Protein AF-A0A9Q0XK56-F1 (afdb_monomer)

pLDDT: mean 72.17, std 20.12, range [30.58, 94.06]

Secondary structure (DSSP, 8-state):
-------SHHHHHHHHHHHHHHHHHHHHHHHHHHHHS----S-SS-TT---HIIIIIHHH--HHHHHHHHSS-HHHHHHHHHHHHHHH----BTTBPPPPHHHHHHHHHHHHHH---HHHHHHHHT--HHHHHHHHHHHHHHHHHHHHHHH-----HHHHHHHHHTT-SS--------------

Radius of gyration: 30.11 Å; Cα contacts (8 Å, |Δi|>4): 106; chains: 1; bounding box: 94×55×64 Å

Mean predicted aligned error: 16.73 Å

Organism: NCBI:txid171643

Nearest PDB structures (foldseek):
  2lfw-assembly1_A  TM=6.480E-01  e=4.494E+00  Sphingomonas sp. Fr1
  6xbu-assembly1_A  TM=5.551E-01  e=8.656E+00  Homo sapiens
  6kvg-assembly1_A  TM=3.714E-01  e=5.294E+00  Homo sapiens

Sequence (184 aa):
LLMFGEDTDEDTSELIASANAAAQAVFWAIAEWRVTSPRQKLWWCYPGRSRWFHDSVLQFWDDRQWIENFRMTRQTLFEVADSLQPYLMRRDTVMCSAIPVEERVAIGVYFLASRSCYRMIANVFQKGTSTIASVVIEVCLAIEHTLLRKEVRVVDFNKVIQASTMTHMCSGHRFYIKKWRLDL

Foldseek 3Di:
DDPDDPPPPVVVVVVVVVVVVVVVVVVVVVVCCVVPDDPPPVAPPDVCLDPCCVVPVVPPDDQVNVCLQLVDGPVVLVVLLVQLCVQQDDDADPRGGDDRSSVLSSLLSSCVNVVDQLVVSCVVSVHDSVVSVVSNVSNVVSCCVGVCVPPDPPDPVVVVVVVVVVVPPDDDDDDDPPDPDDDD

Solvent-accessible surface area (backbone atoms only — not comparable to full-atom values): 11299 Å² total; per-residue (Å²): 137,85,84,79,80,90,76,67,65,63,63,52,48,51,54,50,50,53,52,49,51,52,50,48,51,53,49,50,52,53,52,49,49,64,70,69,46,73,84,70,65,91,48,96,58,60,90,77,69,48,57,43,57,65,74,38,50,70,71,69,53,51,72,68,58,41,32,71,50,48,65,47,56,72,69,58,54,50,55,50,22,64,72,40,34,91,76,53,68,61,78,67,47,100,85,45,79,49,75,53,44,58,59,41,42,48,52,25,41,34,41,70,58,60,73,60,58,53,64,60,52,13,62,73,55,53,45,54,44,69,56,44,49,51,39,34,53,53,39,51,51,43,44,52,67,55,47,53,74,73,65,66,74,75,76,62,64,70,64,57,51,61,62,51,66,76,59,80,83,72,92,74,98,68,89,81,88,84,7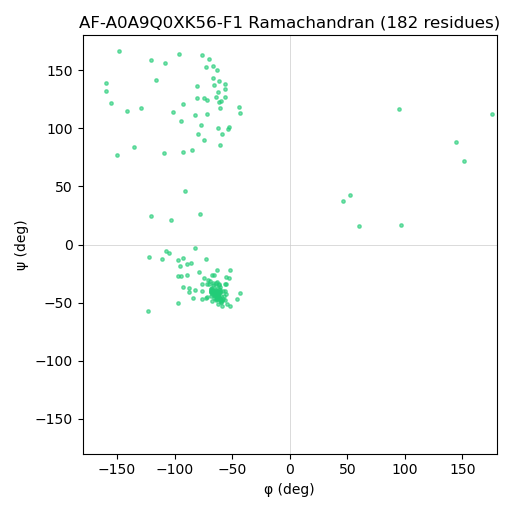7,88,73,88,90,132

Structure (mmCIF, N/CA/C/O backbone):
data_AF-A0A9Q0XK56-F1
#
_entry.id   AF-A0A9Q0XK56-F1
#
loop_
_atom_site.group_PDB
_atom_site.id
_atom_site.type_symbol
_atom_site.label_atom_id
_atom_site.label_alt_id
_atom_site.label_comp_id
_atom_site.label_asym_id
_atom_site.label_entity_id
_atom_site.label_seq_id
_atom_site.pdbx_PDB_ins_code
_atom_site.Cartn_x
_atom_site.Cartn_y
_atom_site.Cartn_z
_atom_site.occupancy
_atom_site.B_iso_or_equiv
_atom_site.auth_seq_id
_atom_site.auth_comp_id
_atom_site.auth_asym_id
_atom_site.auth_atom_id
_atom_site.pdbx_PDB_model_num
ATOM 1 N N . LEU A 1 1 ? 80.561 18.588 -35.461 1.00 38.72 1 LEU A N 1
ATOM 2 C CA . LEU A 1 1 ? 79.526 19.403 -34.793 1.00 38.72 1 LEU A CA 1
ATOM 3 C C . LEU A 1 1 ? 78.199 19.126 -35.484 1.00 38.72 1 LEU A C 1
ATOM 5 O O . LEU A 1 1 ? 77.931 19.726 -36.514 1.00 38.72 1 LEU A O 1
ATOM 9 N N . LEU A 1 2 ? 77.435 18.149 -34.992 1.00 38.38 2 LEU A N 1
ATOM 10 C CA . LEU A 1 2 ? 76.040 17.963 -35.394 1.00 38.38 2 LEU A CA 1
ATOM 11 C C . LEU A 1 2 ? 75.192 18.699 -34.359 1.00 38.38 2 LEU A C 1
ATOM 13 O O . LEU A 1 2 ? 75.117 18.269 -33.213 1.00 38.38 2 LEU A O 1
ATOM 17 N N . MET A 1 3 ? 74.640 19.840 -34.763 1.00 45.66 3 MET A N 1
ATOM 18 C CA . MET A 1 3 ? 73.577 20.531 -34.041 1.00 45.66 3 MET A CA 1
ATOM 19 C C . MET A 1 3 ? 72.277 19.800 -34.393 1.00 45.66 3 MET A C 1
ATOM 21 O O . MET A 1 3 ? 71.715 20.038 -35.458 1.00 45.66 3 MET A O 1
ATOM 25 N N . PHE A 1 4 ? 71.849 18.853 -33.560 1.00 43.38 4 PHE A N 1
ATOM 26 C CA . PHE A 1 4 ? 70.463 18.386 -33.580 1.00 43.38 4 PHE A CA 1
ATOM 27 C C . PHE A 1 4 ? 69.652 19.389 -32.755 1.00 43.38 4 PHE A C 1
ATOM 29 O O . PHE A 1 4 ? 69.885 19.507 -31.556 1.00 43.38 4 PHE A O 1
ATOM 36 N N . GLY A 1 5 ? 68.787 20.159 -33.419 1.00 47.75 5 GLY A N 1
ATOM 37 C CA . GLY A 1 5 ? 67.830 21.053 -32.770 1.00 47.75 5 GLY A CA 1
ATOM 38 C C . GLY A 1 5 ? 66.679 20.253 -32.162 1.00 47.75 5 GLY A C 1
ATOM 39 O O . GLY A 1 5 ? 66.065 19.432 -32.845 1.00 47.75 5 GLY A O 1
ATOM 40 N N . GLU A 1 6 ? 66.444 20.468 -30.871 1.00 56.00 6 GLU A N 1
ATOM 41 C CA . GLU A 1 6 ? 65.250 20.072 -30.122 1.00 56.00 6 GLU A CA 1
ATOM 42 C C . GLU A 1 6 ? 64.089 21.006 -30.509 1.00 56.00 6 GLU A C 1
ATOM 44 O O . GLU A 1 6 ? 63.911 22.037 -29.879 1.00 56.00 6 GLU A O 1
ATOM 49 N N . ASP A 1 7 ? 63.310 20.665 -31.541 1.00 51.59 7 ASP A N 1
ATOM 50 C CA . ASP A 1 7 ? 62.127 21.451 -31.956 1.00 51.59 7 ASP A CA 1
ATOM 51 C C . ASP A 1 7 ? 60.818 20.624 -31.909 1.00 51.59 7 ASP A C 1
ATOM 53 O O . ASP A 1 7 ? 59.866 20.905 -32.626 1.00 51.59 7 ASP A O 1
ATOM 57 N N . THR A 1 8 ? 60.737 19.560 -31.098 1.00 57.03 8 THR A N 1
ATOM 58 C CA . THR A 1 8 ? 59.543 18.675 -31.050 1.00 57.03 8 THR A CA 1
ATOM 59 C C . THR A 1 8 ? 58.646 18.858 -29.824 1.00 57.03 8 THR A C 1
ATOM 61 O O . THR A 1 8 ? 57.553 18.284 -29.762 1.00 57.03 8 THR A O 1
ATOM 64 N N . ASP A 1 9 ? 59.073 19.654 -28.849 1.00 56.75 9 ASP A N 1
ATOM 65 C CA . ASP A 1 9 ? 58.392 19.744 -27.552 1.00 56.75 9 ASP A CA 1
ATOM 66 C C . ASP A 1 9 ? 57.383 20.902 -27.501 1.00 56.75 9 ASP A C 1
ATOM 68 O O . ASP A 1 9 ? 56.370 20.819 -26.806 1.00 56.75 9 ASP A O 1
ATOM 72 N N . GLU A 1 10 ? 57.606 21.956 -28.291 1.00 57.53 10 GLU A N 1
ATOM 73 C CA . GLU A 1 10 ? 56.730 23.131 -28.331 1.00 57.53 10 GLU A CA 1
ATOM 74 C C . GLU A 1 10 ? 55.446 22.831 -29.129 1.00 57.53 10 GLU A C 1
ATOM 76 O O . GLU A 1 10 ? 54.344 22.984 -28.595 1.00 57.53 10 GLU A O 1
ATOM 81 N N . ASP A 1 11 ? 55.569 22.218 -30.313 1.00 60.03 11 ASP A N 1
ATOM 82 C CA . ASP A 1 11 ? 54.437 21.798 -31.159 1.00 60.03 11 ASP A CA 1
ATOM 83 C C . ASP A 1 11 ? 53.523 20.767 -30.474 1.00 60.03 11 ASP A C 1
ATOM 85 O O . ASP A 1 11 ? 52.294 20.804 -30.592 1.00 60.03 11 ASP A O 1
ATOM 89 N N . THR A 1 12 ? 54.105 19.829 -29.721 1.00 62.38 12 THR A N 1
ATOM 90 C CA . THR A 1 12 ? 53.323 18.825 -28.985 1.00 62.38 12 THR A CA 1
ATOM 91 C C . THR A 1 12 ? 52.606 19.440 -27.786 1.00 62.38 12 THR A C 1
ATOM 93 O O . THR A 1 12 ? 51.468 19.057 -27.496 1.00 62.38 12 THR A O 1
ATOM 96 N N . SER A 1 13 ? 53.211 20.435 -27.128 1.00 67.25 13 SER A N 1
ATOM 97 C CA . SER A 1 13 ? 52.586 21.170 -26.027 1.00 67.25 13 SER A CA 1
ATOM 98 C C . SER A 1 13 ? 51.393 22.012 -26.489 1.00 67.25 13 SER A C 1
ATOM 100 O O . SER A 1 13 ? 50.348 22.001 -25.832 1.00 67.25 13 SER A O 1
ATOM 102 N N . GLU A 1 14 ? 51.492 22.655 -27.656 1.00 72.00 14 GLU A N 1
ATOM 103 C CA . GLU A 1 14 ? 50.406 23.442 -28.244 1.00 72.00 14 GLU A CA 1
ATOM 104 C C . GLU A 1 14 ? 49.241 22.556 -28.700 1.00 72.00 14 GLU A C 1
ATOM 106 O O . GLU A 1 14 ? 48.072 22.871 -28.452 1.00 72.00 14 GLU A O 1
ATOM 111 N N . LEU A 1 15 ? 49.538 21.392 -29.288 1.00 69.38 15 LEU A N 1
ATOM 112 C CA . LEU A 1 15 ? 48.527 20.397 -29.654 1.00 69.38 15 LEU A CA 1
ATOM 113 C C . LEU A 1 15 ? 47.785 19.852 -28.423 1.00 69.38 15 LEU A C 1
ATOM 115 O O . LEU A 1 15 ? 46.555 19.741 -28.439 1.00 69.38 15 LEU A O 1
ATOM 119 N N . ILE A 1 16 ? 48.503 19.559 -27.334 1.00 71.81 16 ILE A N 1
ATOM 120 C CA . ILE A 1 16 ? 47.909 19.115 -26.063 1.00 71.81 16 ILE A CA 1
ATOM 121 C C . ILE A 1 16 ? 47.089 20.245 -25.422 1.00 71.81 16 ILE A C 1
ATOM 123 O O . ILE A 1 16 ? 46.000 19.993 -24.898 1.00 71.81 16 ILE A O 1
ATOM 127 N N . ALA A 1 17 ? 47.564 21.492 -25.483 1.00 79.62 17 ALA A N 1
ATOM 128 C CA . ALA A 1 17 ? 46.846 22.656 -24.970 1.00 79.62 17 ALA A CA 1
ATOM 129 C C . ALA A 1 17 ? 45.528 22.888 -25.726 1.00 79.62 17 ALA A C 1
ATOM 131 O O . ALA A 1 17 ? 44.484 23.070 -25.096 1.00 79.62 17 ALA A O 1
ATOM 132 N N . SER A 1 18 ? 45.550 22.789 -27.057 1.00 76.56 18 SER A N 1
ATOM 133 C CA . SER A 1 18 ? 44.362 22.880 -27.913 1.00 76.56 18 SER A CA 1
ATOM 134 C C . SER A 1 18 ? 43.360 21.752 -27.629 1.00 76.56 18 SER A C 1
ATOM 136 O O . SER A 1 18 ? 42.165 22.002 -27.444 1.00 76.56 18 SER A O 1
ATOM 138 N N . ALA A 1 19 ? 43.841 20.513 -27.481 1.00 80.75 19 ALA A N 1
ATOM 139 C CA . ALA A 1 19 ? 43.001 19.369 -27.128 1.00 80.75 19 ALA A CA 1
ATOM 140 C C . ALA A 1 19 ? 42.356 19.518 -25.736 1.00 80.75 19 ALA A C 1
ATOM 142 O O . ALA A 1 19 ? 41.166 19.242 -25.568 1.00 80.75 19 ALA A O 1
ATOM 143 N N . ASN A 1 20 ? 43.107 20.008 -24.745 1.00 84.19 20 ASN A N 1
ATOM 144 C CA . ASN A 1 20 ? 42.594 20.270 -23.401 1.00 84.19 20 ASN A CA 1
ATOM 145 C C . ASN A 1 20 ? 41.589 21.427 -23.382 1.00 84.19 20 ASN A C 1
ATOM 147 O O . ASN A 1 20 ? 40.579 21.332 -22.688 1.00 84.19 20 ASN A O 1
ATOM 151 N N . ALA A 1 21 ? 41.816 22.486 -24.162 1.00 87.62 21 ALA A N 1
ATOM 152 C CA .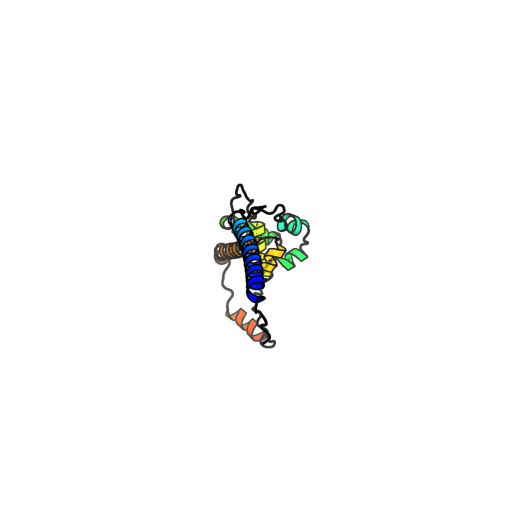 ALA A 1 21 ? 40.871 23.590 -24.307 1.00 87.62 21 ALA A CA 1
ATOM 153 C C . ALA A 1 21 ? 39.549 23.118 -24.934 1.00 87.62 21 ALA A C 1
ATOM 155 O O . ALA A 1 21 ? 38.474 23.442 -24.427 1.00 87.62 21 ALA A O 1
ATOM 156 N N . ALA A 1 22 ? 39.614 22.277 -25.972 1.00 85.88 22 ALA A N 1
ATOM 157 C CA . ALA A 1 22 ? 38.434 21.660 -26.571 1.00 85.88 22 ALA A CA 1
ATOM 158 C C . ALA A 1 22 ? 37.700 20.739 -25.577 1.00 85.88 22 ALA A C 1
ATOM 160 O O . ALA A 1 22 ? 36.477 20.813 -25.447 1.00 85.88 22 ALA A O 1
ATOM 161 N N . ALA A 1 23 ? 38.434 19.916 -24.820 1.00 86.62 23 ALA A N 1
ATOM 162 C CA . ALA A 1 23 ? 37.858 19.046 -23.797 1.00 86.62 23 ALA A CA 1
ATOM 163 C C . ALA A 1 23 ? 37.191 19.842 -22.663 1.00 86.62 23 ALA A C 1
ATOM 165 O O . ALA A 1 23 ? 36.095 19.490 -22.223 1.00 86.62 23 ALA A O 1
ATOM 166 N N . GLN A 1 24 ? 37.809 20.941 -22.223 1.00 85.88 24 GLN A N 1
ATOM 167 C CA . GLN A 1 24 ? 37.241 21.842 -21.222 1.00 85.88 24 GLN A CA 1
ATOM 168 C C . GLN A 1 24 ? 36.000 22.561 -21.755 1.00 85.88 24 GLN A C 1
ATOM 170 O O . GLN A 1 24 ? 35.011 22.639 -21.035 1.00 85.88 24 GLN A O 1
ATOM 175 N N . ALA A 1 25 ? 35.994 23.019 -23.010 1.00 87.12 25 ALA A N 1
ATOM 176 C CA . ALA A 1 25 ? 34.820 23.639 -23.625 1.00 87.12 25 ALA A CA 1
ATOM 177 C C . ALA A 1 25 ? 33.633 22.664 -23.707 1.00 87.12 25 ALA A C 1
ATOM 179 O O . ALA A 1 25 ? 32.515 23.018 -23.335 1.00 87.12 25 ALA A O 1
ATOM 180 N N . VAL A 1 26 ? 33.875 21.411 -24.114 1.00 86.56 26 VAL A N 1
ATOM 181 C CA . VAL A 1 26 ? 32.848 20.355 -24.124 1.00 86.56 26 VAL A CA 1
ATOM 182 C C . VAL A 1 26 ? 32.366 20.043 -22.707 1.00 86.56 26 VAL A C 1
ATOM 184 O O . VAL A 1 26 ? 31.163 19.925 -22.472 1.00 86.56 26 VAL A O 1
ATOM 187 N N . PHE A 1 27 ? 33.282 19.938 -21.742 1.00 89.19 27 PHE A N 1
ATOM 188 C CA . PHE A 1 27 ? 32.936 19.694 -20.345 1.00 89.19 27 PHE A CA 1
ATOM 189 C C . PHE A 1 27 ? 32.077 20.823 -19.766 1.00 89.19 27 PHE A C 1
ATOM 191 O O . PHE A 1 27 ? 31.044 20.541 -19.157 1.00 89.19 27 PHE A O 1
ATOM 198 N N . TRP A 1 28 ? 32.458 22.082 -19.991 1.00 89.31 28 TRP A N 1
ATOM 199 C CA . TRP A 1 28 ? 31.703 23.245 -19.532 1.00 89.31 28 TRP A CA 1
ATOM 200 C C . TRP A 1 28 ? 30.343 23.342 -20.212 1.00 89.31 28 TRP A C 1
ATOM 202 O O . TRP A 1 28 ? 29.360 23.552 -19.513 1.00 89.31 28 TRP A O 1
ATOM 212 N N . ALA A 1 29 ? 30.244 23.062 -21.513 1.00 84.31 29 ALA A N 1
ATOM 213 C CA . ALA A 1 29 ? 28.962 23.005 -22.212 1.00 84.31 29 ALA A CA 1
ATOM 214 C C . ALA A 1 29 ? 28.035 21.913 -21.641 1.00 84.31 29 ALA A C 1
ATOM 216 O O . ALA A 1 29 ? 26.845 22.146 -21.440 1.00 84.31 29 ALA A O 1
ATOM 217 N N . ILE A 1 30 ? 28.565 20.728 -21.311 1.00 79.62 30 ILE A N 1
ATOM 218 C CA . ILE A 1 30 ? 27.793 19.652 -20.664 1.00 79.62 30 ILE A CA 1
ATOM 219 C C . ILE A 1 30 ? 27.406 20.034 -19.228 1.00 79.62 30 ILE A C 1
ATOM 221 O O . ILE A 1 30 ? 26.290 19.738 -18.789 1.00 79.62 30 ILE A O 1
ATOM 225 N N . ALA A 1 31 ? 28.313 20.659 -18.477 1.00 81.56 31 ALA A N 1
ATOM 226 C CA . ALA A 1 31 ? 28.073 21.097 -17.106 1.00 81.56 31 ALA A CA 1
ATOM 227 C C . ALA A 1 31 ? 27.005 22.198 -17.057 1.00 81.56 31 ALA A C 1
ATOM 229 O O . ALA A 1 31 ? 26.050 22.091 -16.289 1.00 81.56 31 ALA A O 1
ATOM 230 N N . GLU A 1 32 ? 27.109 23.193 -17.933 1.00 80.06 32 GLU A N 1
ATOM 231 C CA . GLU A 1 32 ? 26.131 24.259 -18.107 1.00 80.06 32 GLU A CA 1
ATOM 232 C C . GLU A 1 32 ? 24.787 23.696 -18.566 1.00 80.06 32 GLU A C 1
ATOM 234 O O . GLU A 1 32 ? 23.765 24.010 -17.960 1.00 80.06 32 GLU A O 1
ATOM 239 N N . TRP A 1 33 ? 24.760 22.774 -19.536 1.00 70.88 33 TRP A N 1
ATOM 240 C CA . TRP A 1 33 ? 23.526 22.105 -19.961 1.00 70.88 33 TRP A CA 1
ATOM 241 C C . TRP A 1 33 ? 22.872 21.309 -18.824 1.00 70.88 33 TRP A C 1
ATOM 243 O O . TRP A 1 33 ? 21.650 21.315 -18.698 1.00 70.88 33 TRP A O 1
ATOM 253 N N . ARG A 1 34 ? 23.653 20.665 -17.944 1.00 66.69 34 ARG A N 1
ATOM 254 C CA . ARG A 1 34 ? 23.129 19.967 -16.752 1.00 66.69 34 ARG A CA 1
ATOM 255 C C . ARG A 1 34 ? 22.566 20.908 -15.685 1.00 66.69 34 ARG A C 1
ATOM 257 O O . ARG A 1 34 ? 21.671 20.485 -14.955 1.00 66.69 34 ARG A O 1
ATOM 264 N N . VAL A 1 35 ? 23.105 22.120 -15.558 1.00 71.81 35 VAL A N 1
ATOM 265 C CA . VAL A 1 35 ? 22.656 23.131 -14.583 1.00 71.81 35 VAL A CA 1
ATOM 266 C C . VAL A 1 35 ? 21.443 23.902 -15.106 1.00 71.81 35 VAL A C 1
ATOM 268 O O . VAL A 1 35 ? 20.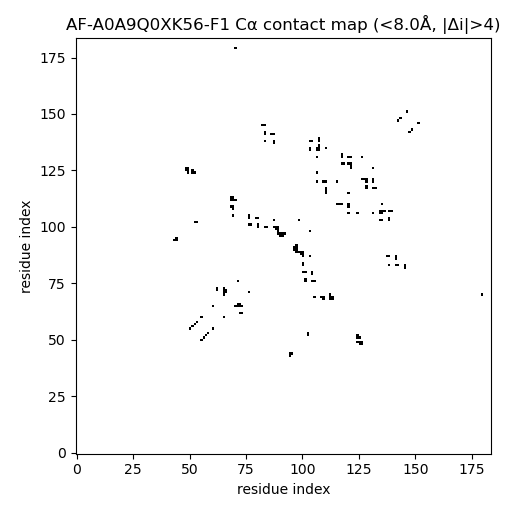516 24.177 -14.348 1.00 71.81 35 VAL A O 1
ATOM 271 N N . THR A 1 36 ? 21.432 24.220 -16.400 1.00 64.31 36 THR A N 1
ATOM 272 C CA . THR A 1 36 ? 20.402 25.045 -17.046 1.00 64.31 36 THR A CA 1
ATOM 273 C C . THR A 1 36 ? 19.219 24.239 -17.562 1.00 64.31 36 THR A C 1
ATOM 275 O O . THR A 1 36 ? 18.117 24.779 -17.607 1.00 64.31 36 THR A O 1
ATOM 278 N N . SER A 1 37 ? 19.394 22.954 -17.897 1.00 53.31 37 SER A N 1
ATOM 279 C CA . SER A 1 37 ? 18.265 22.082 -18.223 1.00 53.31 37 SER A CA 1
ATOM 280 C C . SER A 1 37 ? 17.501 21.782 -16.942 1.00 53.31 37 SER A C 1
ATOM 282 O O . SER A 1 37 ? 18.006 21.040 -16.088 1.00 53.31 37 SER A O 1
ATOM 284 N N . PRO A 1 38 ? 16.255 22.266 -16.787 1.00 57.69 38 PRO A N 1
ATOM 285 C CA . PRO A 1 38 ? 15.396 21.727 -15.756 1.00 57.69 38 PRO A CA 1
ATOM 286 C C . PRO A 1 38 ? 15.338 20.232 -16.041 1.00 57.69 38 PRO A C 1
ATOM 288 O O . PRO A 1 38 ? 15.030 19.836 -17.168 1.00 57.69 38 PRO A O 1
ATOM 291 N N . ARG A 1 39 ? 15.641 19.381 -15.056 1.00 60.22 39 ARG A N 1
ATOM 292 C CA . ARG A 1 39 ? 15.213 17.983 -15.130 1.00 60.22 39 ARG A CA 1
ATOM 293 C C . ARG A 1 39 ? 13.696 18.026 -15.195 1.00 60.22 39 ARG A C 1
ATOM 295 O O . ARG A 1 39 ? 13.032 17.976 -14.160 1.00 60.22 39 ARG A O 1
ATOM 302 N N . GLN A 1 40 ? 13.147 18.177 -16.395 1.00 52.91 40 GLN A N 1
ATOM 303 C CA . GLN A 1 40 ? 11.739 18.006 -16.633 1.00 52.91 40 GLN A CA 1
ATOM 304 C C . GLN A 1 40 ? 11.499 16.551 -16.279 1.00 52.91 40 GLN A C 1
ATOM 306 O O . GLN A 1 40 ? 11.836 15.633 -17.025 1.00 52.91 40 GLN A O 1
ATOM 311 N N . LYS A 1 41 ? 10.978 16.322 -15.073 1.00 56.75 41 LYS A N 1
ATOM 312 C CA . LYS A 1 41 ? 10.237 15.104 -14.811 1.00 56.75 41 LYS A CA 1
ATOM 313 C C . LYS A 1 41 ? 9.108 15.181 -15.826 1.00 56.75 41 LYS A C 1
ATOM 315 O O . LYS A 1 41 ? 8.136 15.884 -15.577 1.00 56.75 41 LYS A O 1
ATOM 320 N N . LEU A 1 42 ? 9.284 14.534 -16.985 1.00 58.56 42 LEU A N 1
ATOM 321 C CA . LEU A 1 42 ? 8.298 14.545 -18.071 1.00 58.56 42 LEU A CA 1
ATOM 322 C C . LEU A 1 42 ? 6.910 14.156 -17.545 1.00 58.56 42 LEU A C 1
ATOM 324 O O . LEU A 1 42 ? 5.897 14.532 -18.119 1.00 58.56 42 LEU A O 1
ATOM 328 N N . TRP A 1 43 ? 6.879 13.454 -16.408 1.0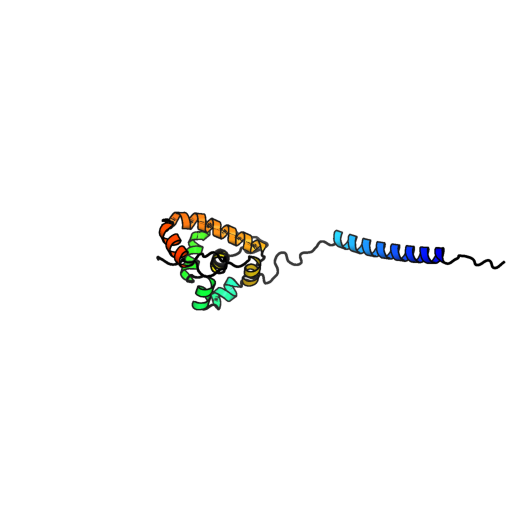0 55.06 43 TRP A N 1
ATOM 329 C CA . TRP A 1 43 ? 5.682 13.013 -15.732 1.00 55.06 43 TRP A CA 1
ATOM 330 C C . TRP A 1 43 ? 5.862 13.137 -14.211 1.00 55.06 43 TRP A C 1
ATOM 332 O O . TRP A 1 43 ? 6.678 12.432 -13.612 1.00 55.06 43 TRP A O 1
ATOM 342 N N . TRP A 1 44 ? 5.083 14.009 -13.560 1.00 59.09 44 TRP A N 1
ATOM 343 C CA . TRP A 1 44 ? 4.916 14.000 -12.094 1.00 59.09 44 TRP A CA 1
ATOM 344 C C . TRP A 1 44 ? 4.251 12.695 -11.625 1.00 59.09 44 TRP A C 1
ATOM 346 O O . TRP A 1 44 ? 4.576 12.133 -10.573 1.00 59.09 44 TRP A O 1
ATOM 356 N N . CYS A 1 45 ? 3.368 12.177 -12.479 1.00 57.00 45 CYS A N 1
ATOM 357 C CA . CYS A 1 45 ? 2.749 10.869 -12.399 1.00 57.00 45 CYS A CA 1
ATOM 358 C C . CYS A 1 45 ? 2.920 10.169 -13.740 1.00 57.00 45 CYS A C 1
ATOM 360 O O . CYS A 1 45 ? 2.404 10.662 -14.735 1.00 57.00 45 CYS A O 1
ATOM 362 N N . TYR A 1 46 ? 3.634 9.040 -13.771 1.00 58.06 46 TYR A N 1
ATOM 363 C CA . TYR A 1 46 ? 3.747 8.249 -14.995 1.00 58.06 46 TYR A CA 1
ATOM 364 C C . TYR A 1 46 ? 2.339 7.807 -15.439 1.00 58.06 46 TYR A C 1
ATOM 366 O O . TYR A 1 46 ? 1.626 7.209 -14.621 1.00 58.06 46 TYR A O 1
ATOM 374 N N . PRO A 1 47 ? 1.901 8.124 -16.671 1.00 47.78 47 PRO A N 1
ATOM 375 C CA . PRO A 1 47 ? 0.619 7.658 -17.183 1.00 47.78 47 PRO A CA 1
ATOM 376 C C . PRO A 1 47 ? 0.645 6.125 -17.216 1.00 47.78 47 PRO A C 1
ATOM 378 O O . PRO A 1 47 ? 1.562 5.528 -17.769 1.00 47.78 47 PRO A O 1
ATOM 381 N N . GLY A 1 48 ? -0.308 5.484 -16.535 1.00 55.34 48 GLY A N 1
ATOM 382 C CA . GLY A 1 48 ? -0.276 4.037 -16.289 1.00 55.34 48 GLY A CA 1
ATOM 383 C C . GLY A 1 48 ? 0.285 3.629 -14.922 1.00 55.34 48 GLY A C 1
ATOM 384 O O . GLY A 1 48 ? 0.628 2.463 -14.737 1.00 55.34 48 GLY A O 1
ATOM 385 N N . ARG A 1 49 ? 0.370 4.554 -13.947 1.00 57.69 49 ARG A N 1
ATOM 386 C CA . ARG A 1 49 ? 0.584 4.220 -12.527 1.00 57.69 49 ARG A CA 1
ATOM 387 C C . ARG A 1 49 ? -0.484 3.197 -12.128 1.00 57.69 49 ARG A C 1
ATOM 389 O O . ARG A 1 49 ? -1.656 3.535 -11.990 1.00 57.69 49 ARG A O 1
ATOM 396 N N . SER A 1 50 ? -0.074 1.937 -12.071 1.00 60.78 50 SER A N 1
ATOM 397 C CA . SER A 1 50 ? -0.993 0.828 -12.268 1.00 60.78 50 SER A CA 1
ATOM 398 C C . SER A 1 50 ? -2.076 0.800 -11.194 1.00 60.78 50 SER A C 1
ATOM 400 O O . SER A 1 50 ? -1.776 0.840 -9.996 1.00 60.78 50 SER A O 1
ATOM 402 N N . ARG A 1 51 ? -3.330 0.674 -11.632 1.00 70.94 51 ARG A N 1
ATOM 403 C CA . ARG A 1 51 ? -4.453 0.207 -10.813 1.00 70.94 51 ARG A CA 1
ATOM 404 C C . ARG A 1 51 ? -4.399 -1.318 -10.670 1.00 70.94 51 ARG A C 1
ATOM 406 O O . ARG A 1 51 ? -5.431 -1.930 -10.469 1.00 70.94 51 ARG A O 1
ATOM 413 N N . TRP A 1 52 ? -3.215 -1.935 -10.767 1.00 78.06 52 TRP A N 1
ATOM 414 C CA . TRP A 1 52 ? -2.991 -3.386 -10.761 1.00 78.06 52 TRP A CA 1
ATOM 415 C C . TRP A 1 52 ? -3.810 -4.122 -9.702 1.00 78.06 52 TRP A C 1
ATOM 417 O O . TRP A 1 52 ? -4.393 -5.164 -9.983 1.00 78.06 52 TRP A O 1
ATOM 427 N N . PHE A 1 53 ? -3.905 -3.567 -8.491 1.00 83.50 53 PHE A N 1
ATOM 428 C CA . PHE A 1 53 ? -4.741 -4.165 -7.458 1.00 83.50 53 PHE A CA 1
ATOM 429 C C . PHE A 1 53 ? -6.215 -4.252 -7.895 1.00 83.50 53 PHE A C 1
ATOM 431 O O . PHE A 1 53 ? -6.811 -5.320 -7.860 1.00 83.50 53 PHE A O 1
ATOM 438 N N . HIS A 1 54 ? -6.789 -3.163 -8.397 1.00 83.00 54 HIS A N 1
ATOM 439 C CA . HIS A 1 54 ? -8.171 -3.123 -8.871 1.00 83.00 54 HIS A CA 1
ATOM 440 C C . HIS A 1 54 ? -8.382 -3.861 -10.205 1.00 83.00 54 HIS A C 1
ATOM 442 O O . HIS A 1 54 ? -9.313 -4.647 -10.344 1.00 83.00 54 HIS A O 1
ATOM 448 N N . ASP A 1 55 ? -7.511 -3.627 -11.180 1.00 80.25 55 ASP A N 1
ATOM 449 C CA . ASP A 1 55 ? -7.684 -4.092 -12.558 1.00 80.25 55 ASP A CA 1
ATOM 450 C C . ASP A 1 55 ? -7.162 -5.514 -12.766 1.00 80.25 55 ASP A C 1
ATOM 452 O O . ASP A 1 55 ? -7.464 -6.137 -13.776 1.00 80.25 55 ASP A O 1
ATOM 456 N N . SER A 1 56 ? -6.355 -6.037 -11.838 1.00 79.75 56 SER A N 1
ATOM 457 C CA . SER A 1 56 ? -5.808 -7.390 -11.936 1.00 79.75 56 SER A CA 1
ATOM 458 C C . SER A 1 56 ? -6.149 -8.263 -10.739 1.00 79.75 56 SER A C 1
ATOM 460 O O . SER A 1 56 ? -6.757 -9.314 -10.911 1.00 79.75 56 SER A O 1
ATOM 462 N N . VAL A 1 57 ? -5.797 -7.843 -9.525 1.00 82.94 57 VAL A N 1
ATOM 463 C CA . VAL A 1 57 ? -5.985 -8.682 -8.329 1.00 82.94 57 VAL A CA 1
ATOM 464 C C . VAL A 1 57 ? -7.466 -8.878 -8.012 1.00 82.94 57 VAL A C 1
ATOM 466 O O . VAL A 1 57 ? -7.920 -10.008 -7.841 1.00 82.94 57 VAL A O 1
ATOM 469 N N . LEU A 1 58 ? -8.253 -7.801 -7.987 1.00 85.00 58 LEU A N 1
ATOM 470 C CA . LEU A 1 58 ? -9.680 -7.908 -7.688 1.00 85.00 58 LEU A CA 1
ATOM 471 C C . LEU A 1 58 ? -10.449 -8.669 -8.777 1.00 85.00 58 LEU A C 1
ATOM 473 O O . LEU A 1 58 ? -11.357 -9.420 -8.425 1.00 85.00 58 LEU A O 1
ATOM 477 N N . GLN A 1 59 ? -10.066 -8.529 -10.050 1.00 83.31 59 GLN A N 1
ATOM 478 C CA . GLN A 1 59 ? -10.792 -9.120 -11.183 1.00 83.31 59 GLN A CA 1
ATOM 479 C C . GLN A 1 59 ? -10.380 -10.557 -11.524 1.00 83.31 59 GLN A C 1
ATOM 481 O O . GLN A 1 59 ? -11.251 -11.364 -11.827 1.00 83.31 59 GLN A O 1
ATOM 486 N N . PHE A 1 60 ? -9.083 -10.886 -11.487 1.00 85.31 60 PHE A N 1
ATOM 487 C CA . PHE A 1 60 ? -8.577 -12.149 -12.045 1.00 85.31 60 PHE A CA 1
ATOM 488 C C . PHE A 1 60 ? -8.074 -13.159 -11.013 1.00 85.31 60 PHE A C 1
ATOM 490 O O . PHE A 1 60 ? -7.817 -14.298 -11.389 1.00 85.31 60 PHE A O 1
ATOM 497 N N . TRP A 1 61 ? -7.872 -12.785 -9.744 1.00 86.31 61 TRP A N 1
ATOM 498 C CA . TRP A 1 61 ? -7.373 -13.753 -8.760 1.00 86.31 61 TRP A CA 1
ATOM 499 C C . TRP A 1 61 ? -8.480 -14.658 -8.233 1.00 86.31 61 TRP A C 1
ATOM 501 O O . TRP A 1 61 ? -9.446 -14.180 -7.641 1.00 86.31 61 TRP A O 1
ATOM 511 N N . ASP A 1 62 ? -8.278 -15.965 -8.317 1.00 90.50 62 ASP A N 1
ATOM 512 C CA . ASP A 1 62 ? -9.155 -16.929 -7.653 1.00 90.50 62 ASP A CA 1
ATOM 513 C C . ASP A 1 62 ? -8.976 -16.887 -6.126 1.00 90.50 62 ASP A C 1
ATOM 515 O O . ASP A 1 62 ? -7.921 -16.500 -5.609 1.00 90.50 62 ASP A O 1
ATOM 519 N N . ASP A 1 63 ? -9.965 -17.377 -5.375 1.00 88.75 63 ASP A N 1
ATOM 520 C CA . ASP A 1 63 ? -9.915 -17.417 -3.904 1.00 88.75 63 ASP A CA 1
ATOM 521 C C . ASP A 1 63 ? -8.692 -18.171 -3.366 1.00 88.75 63 ASP A C 1
ATOM 523 O O . ASP A 1 63 ? -8.104 -17.790 -2.351 1.00 88.75 63 ASP A O 1
ATOM 527 N N . ARG A 1 64 ? -8.248 -19.218 -4.073 1.00 89.25 64 ARG A N 1
ATOM 528 C CA . ARG A 1 64 ? -7.037 -19.962 -3.708 1.00 89.25 64 ARG A CA 1
ATOM 529 C C . ARG A 1 64 ? -5.787 -19.088 -3.806 1.00 89.25 64 ARG A C 1
ATOM 531 O O . ARG A 1 64 ? -4.986 -19.078 -2.873 1.00 89.25 64 ARG A O 1
ATOM 538 N N . GLN A 1 65 ? -5.632 -18.353 -4.908 1.00 89.00 65 GLN A N 1
ATOM 539 C CA . GLN A 1 65 ? -4.510 -17.432 -5.104 1.00 89.00 65 GLN A CA 1
ATOM 540 C C . GLN A 1 65 ? -4.568 -16.295 -4.085 1.00 89.00 65 GLN A C 1
ATOM 542 O O . GLN A 1 65 ? -3.546 -15.911 -3.517 1.00 89.00 65 GLN A O 1
ATOM 547 N N . TRP A 1 66 ? -5.769 -15.796 -3.798 1.00 90.50 66 TRP A N 1
ATOM 548 C CA . TRP A 1 66 ? -5.978 -14.773 -2.787 1.00 90.50 66 TRP A CA 1
ATOM 549 C C . TRP A 1 66 ? -5.500 -15.226 -1.404 1.00 90.50 66 TRP A C 1
ATOM 551 O O . TRP A 1 66 ? -4.670 -14.560 -0.785 1.00 90.50 66 TRP A O 1
ATOM 561 N N . ILE A 1 67 ? -5.963 -16.388 -0.937 1.00 88.38 67 ILE A N 1
ATOM 562 C CA . ILE A 1 67 ? -5.587 -16.937 0.373 1.00 88.38 67 ILE A CA 1
ATOM 563 C C . ILE A 1 67 ? -4.090 -17.264 0.425 1.00 88.38 67 ILE A C 1
ATOM 565 O O . ILE A 1 67 ? -3.454 -17.080 1.463 1.00 88.38 67 ILE A O 1
ATOM 569 N N . GLU A 1 68 ? -3.491 -17.729 -0.670 1.00 88.75 68 GLU A N 1
ATOM 570 C CA . GLU A 1 68 ? -2.056 -18.010 -0.713 1.00 88.75 68 GLU A CA 1
ATOM 571 C C . GLU A 1 68 ? -1.206 -16.747 -0.506 1.00 88.75 68 GLU A C 1
ATOM 573 O O . GLU A 1 68 ? -0.225 -16.788 0.241 1.00 88.75 68 GLU A O 1
ATOM 578 N N . ASN A 1 69 ? -1.616 -15.626 -1.101 1.00 89.00 69 ASN A N 1
ATOM 579 C CA . ASN A 1 69 ? -0.891 -14.360 -1.033 1.00 89.00 69 ASN A CA 1
ATOM 580 C C . ASN A 1 69 ? -1.204 -13.554 0.240 1.00 89.00 69 ASN A C 1
ATOM 582 O O . ASN A 1 69 ? -0.286 -13.081 0.908 1.00 89.00 69 ASN A O 1
ATOM 586 N N . PHE A 1 70 ? -2.481 -13.418 0.610 1.00 88.44 70 PHE A N 1
ATOM 587 C CA . PHE A 1 70 ? -2.922 -12.577 1.733 1.00 88.44 70 PHE A CA 1
ATOM 588 C C . PHE A 1 70 ? -3.133 -13.339 3.046 1.00 88.44 70 PHE A C 1
ATOM 590 O O . PHE A 1 70 ? -3.232 -12.715 4.099 1.00 88.44 70 PHE A O 1
ATOM 597 N N . ARG A 1 71 ? -3.180 -14.680 3.019 1.00 89.06 71 ARG A N 1
ATOM 598 C CA . ARG A 1 71 ? -3.420 -15.555 4.191 1.00 89.06 71 ARG A CA 1
ATOM 599 C C . ARG A 1 71 ? -4.766 -15.335 4.895 1.00 89.06 71 ARG A C 1
ATOM 601 O O . ARG A 1 71 ? -4.950 -15.822 6.005 1.00 89.06 71 ARG A O 1
ATOM 608 N N . MET A 1 72 ? -5.703 -14.659 4.237 1.00 88.38 72 MET A N 1
ATOM 609 C CA . MET A 1 72 ? -7.063 -14.388 4.709 1.00 88.38 72 MET A CA 1
ATOM 610 C C . MET A 1 72 ? -8.029 -14.334 3.520 1.00 88.38 72 MET A C 1
ATOM 612 O O . MET A 1 72 ? -7.577 -14.294 2.375 1.00 88.38 72 MET A O 1
ATOM 616 N N . 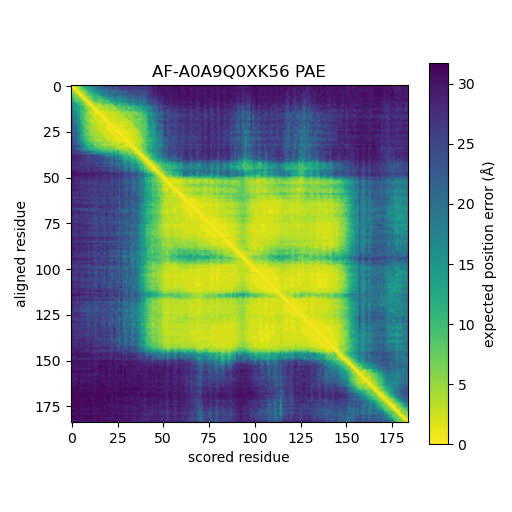THR A 1 73 ? -9.340 -14.364 3.762 1.00 89.88 73 THR A N 1
ATOM 617 C CA . THR A 1 73 ? -10.342 -14.287 2.686 1.00 89.88 73 THR A CA 1
ATOM 618 C C . THR A 1 73 ? -10.478 -12.854 2.170 1.00 89.88 73 THR A C 1
ATOM 620 O O . THR A 1 73 ? -10.057 -11.898 2.829 1.00 89.88 73 THR A O 1
ATOM 623 N N . ARG A 1 74 ? -11.071 -12.687 0.979 1.00 90.38 74 ARG A N 1
ATOM 624 C CA . ARG A 1 74 ? -11.388 -11.360 0.422 1.00 90.38 74 ARG A CA 1
ATOM 625 C C . ARG A 1 74 ? -12.229 -10.559 1.406 1.00 90.38 74 ARG A C 1
ATOM 627 O O . ARG A 1 74 ? -11.833 -9.464 1.782 1.00 90.38 74 ARG A O 1
ATOM 634 N N . GLN A 1 75 ? -13.316 -11.161 1.882 1.00 89.69 75 GLN A N 1
ATOM 635 C CA . GLN A 1 75 ? -14.232 -10.552 2.840 1.00 89.69 75 GLN A CA 1
ATOM 636 C C . GLN A 1 75 ? -13.501 -10.001 4.072 1.00 89.69 75 GLN A C 1
ATOM 638 O O . GLN A 1 75 ? -13.608 -8.812 4.350 1.00 89.69 75 GLN A O 1
ATOM 643 N N . THR A 1 76 ? -12.673 -10.815 4.737 1.00 88.69 76 THR A N 1
ATOM 644 C CA . THR A 1 76 ? -11.935 -10.363 5.929 1.00 88.69 76 THR A CA 1
ATOM 645 C C . THR A 1 76 ? -10.983 -9.203 5.646 1.00 88.69 76 THR A C 1
ATOM 647 O O . THR A 1 76 ? -10.799 -8.337 6.495 1.00 88.69 76 THR A O 1
ATOM 650 N N . LEU A 1 77 ? -10.379 -9.148 4.454 1.00 90.88 77 LEU A N 1
ATOM 651 C CA . LEU A 1 77 ? -9.488 -8.044 4.099 1.00 90.88 77 LEU A CA 1
ATOM 652 C C . LEU A 1 77 ? -10.262 -6.729 3.950 1.00 90.88 77 LEU A C 1
ATOM 654 O O . LEU A 1 77 ? -9.781 -5.696 4.414 1.00 90.88 77 LEU A O 1
ATOM 658 N N . PHE A 1 78 ? -11.449 -6.766 3.340 1.00 92.19 78 PHE A N 1
ATOM 659 C CA . PHE A 1 78 ? -12.314 -5.589 3.217 1.00 92.19 78 PHE A CA 1
ATOM 660 C C . PHE A 1 78 ? -12.884 -5.153 4.573 1.00 92.19 78 PHE A C 1
ATOM 662 O O . PHE A 1 78 ? -12.842 -3.970 4.878 1.00 92.19 78 PHE A O 1
ATOM 669 N N . GLU A 1 79 ? -13.281 -6.082 5.447 1.00 88.25 79 GLU A N 1
ATOM 670 C CA . GLU A 1 79 ? -13.724 -5.755 6.816 1.00 88.25 79 GLU A CA 1
ATOM 671 C C . GLU A 1 79 ? -12.617 -5.067 7.641 1.00 88.25 79 GLU A C 1
ATOM 673 O O . GLU A 1 79 ? -12.860 -4.112 8.393 1.00 88.25 79 GLU A O 1
ATOM 678 N N . VAL A 1 80 ? -11.369 -5.520 7.480 1.00 88.50 80 VAL A N 1
ATOM 679 C CA . VAL A 1 80 ? -10.198 -4.853 8.065 1.00 88.50 80 VAL A CA 1
ATOM 680 C C . VAL A 1 80 ? -9.988 -3.480 7.426 1.00 88.50 80 VAL A C 1
ATOM 682 O O . VAL A 1 80 ? -9.694 -2.521 8.139 1.00 88.50 80 VAL A O 1
ATOM 685 N N . ALA A 1 81 ? -10.157 -3.353 6.109 1.00 91.38 81 ALA A N 1
ATOM 686 C CA . ALA A 1 81 ? -10.037 -2.072 5.421 1.00 91.38 81 ALA A CA 1
ATOM 687 C C . ALA A 1 81 ? -11.065 -1.046 5.913 1.00 91.38 81 ALA A C 1
ATOM 689 O O . ALA A 1 81 ? -10.666 0.070 6.249 1.00 91.38 81 ALA A O 1
ATOM 690 N N . ASP A 1 82 ? -12.325 -1.442 6.072 1.00 91.06 82 ASP A N 1
ATOM 691 C CA . ASP A 1 82 ? -13.394 -0.598 6.615 1.00 91.06 82 ASP A CA 1
ATOM 692 C C . ASP A 1 82 ? -13.074 -0.150 8.049 1.00 91.06 82 ASP A C 1
ATOM 694 O O . ASP A 1 82 ? -13.225 1.018 8.412 1.00 91.06 82 ASP A O 1
ATOM 698 N N . SER A 1 83 ? -12.536 -1.061 8.867 1.00 88.06 83 SER A N 1
ATOM 699 C CA . SER A 1 83 ? -12.126 -0.760 10.245 1.00 88.06 83 SER A CA 1
ATOM 700 C C . SER A 1 83 ? -10.947 0.221 10.325 1.00 88.06 83 SER A C 1
ATOM 702 O O . SER A 1 83 ? -10.853 1.009 11.269 1.00 88.06 83 SER A O 1
ATOM 704 N N . LEU A 1 84 ? -10.033 0.176 9.350 1.00 89.31 84 LEU A N 1
ATOM 705 C CA . LEU A 1 84 ? -8.834 1.021 9.280 1.00 89.31 84 LEU A CA 1
ATOM 706 C C . LEU A 1 84 ? -9.043 2.312 8.476 1.00 89.31 84 LEU A C 1
ATOM 708 O O . LEU A 1 84 ? -8.207 3.219 8.547 1.00 89.31 84 LEU A O 1
ATOM 712 N N . GLN A 1 85 ? -10.153 2.427 7.746 1.00 90.12 85 GLN A N 1
ATOM 713 C CA . GLN A 1 85 ? -10.518 3.581 6.930 1.00 90.12 85 GLN A CA 1
ATOM 714 C C . GLN A 1 85 ? -10.319 4.939 7.624 1.00 90.12 85 GLN A C 1
ATOM 716 O O . GLN A 1 85 ? -9.676 5.794 7.008 1.00 90.12 85 GLN A O 1
ATOM 721 N N . PRO A 1 86 ? -10.744 5.172 8.885 1.00 89.25 86 PRO A N 1
ATOM 722 C CA . PRO A 1 86 ? -10.555 6.478 9.525 1.00 89.25 86 PRO A CA 1
ATOM 723 C C . PRO A 1 86 ? -9.082 6.876 9.717 1.00 89.25 86 PRO A C 1
ATOM 725 O O . PRO A 1 86 ? -8.783 8.062 9.819 1.00 89.25 86 PRO A O 1
ATOM 728 N N . TYR A 1 87 ? -8.156 5.914 9.738 1.00 87.31 87 TYR A N 1
ATOM 729 C CA . TYR A 1 87 ? -6.721 6.159 9.922 1.00 87.31 87 TYR A CA 1
ATOM 730 C C . TYR A 1 87 ? -5.953 6.218 8.598 1.00 87.31 87 TYR A C 1
ATOM 732 O O . TYR A 1 87 ? -4.904 6.855 8.511 1.00 87.31 87 TYR A O 1
ATOM 740 N N . LEU A 1 88 ? -6.455 5.539 7.563 1.00 88.25 88 LEU A N 1
ATOM 741 C CA . LEU A 1 88 ? -5.757 5.351 6.290 1.00 88.25 88 LEU A CA 1
ATOM 742 C C . LEU A 1 88 ? -6.345 6.165 5.133 1.00 88.25 88 LEU A C 1
ATOM 744 O O . LEU A 1 88 ? -5.760 6.176 4.046 1.00 88.25 88 LEU A O 1
ATOM 748 N N . MET A 1 89 ? -7.465 6.858 5.330 1.00 89.81 89 MET A N 1
ATOM 749 C CA . MET A 1 89 ? -8.057 7.693 4.290 1.00 89.81 89 MET A CA 1
ATOM 750 C C . MET A 1 89 ? -7.119 8.851 3.914 1.00 89.81 89 MET A C 1
ATOM 752 O O . MET A 1 89 ? -6.654 9.620 4.755 1.00 89.81 89 MET A O 1
ATOM 756 N N . ARG A 1 90 ? -6.831 8.978 2.617 1.00 85.62 90 ARG A N 1
ATOM 757 C CA . ARG A 1 90 ? -6.046 10.072 2.028 1.00 85.62 90 ARG A CA 1
ATOM 758 C C . ARG A 1 90 ? -6.941 10.856 1.077 1.00 85.62 90 ARG A C 1
ATOM 760 O O . ARG A 1 90 ? -7.748 10.268 0.366 1.00 85.62 90 ARG A O 1
ATOM 767 N N . ARG A 1 91 ? -6.781 12.180 1.055 1.00 84.44 91 ARG A N 1
ATOM 768 C CA . ARG A 1 91 ? -7.493 13.053 0.118 1.00 84.44 91 ARG A CA 1
ATOM 769 C C . ARG A 1 91 ? -6.802 13.036 -1.244 1.00 84.44 91 ARG A C 1
ATOM 771 O O . ARG A 1 91 ? -5.579 13.162 -1.311 1.00 84.44 91 ARG A O 1
ATOM 778 N N . ASP A 1 92 ? -7.595 12.950 -2.306 1.00 83.44 92 ASP A N 1
ATOM 779 C CA . ASP A 1 92 ? -7.117 13.168 -3.668 1.00 83.44 92 ASP A CA 1
ATOM 780 C C . ASP A 1 92 ? -6.574 14.588 -3.835 1.00 83.44 92 ASP A C 1
ATOM 782 O O . ASP A 1 92 ? -7.125 15.567 -3.323 1.00 83.44 92 ASP A O 1
ATOM 786 N N . THR A 1 93 ? -5.480 14.706 -4.577 1.00 82.88 93 THR A N 1
ATOM 787 C CA . THR A 1 93 ? -4.898 16.001 -4.938 1.00 82.88 93 THR A CA 1
ATOM 788 C C . THR A 1 93 ? -5.140 16.269 -6.415 1.00 82.88 93 THR A C 1
ATOM 790 O O . THR A 1 93 ? -5.262 15.333 -7.200 1.00 82.88 93 THR A O 1
ATOM 793 N N . VAL A 1 94 ? -5.130 17.543 -6.823 1.00 77.00 94 VAL A N 1
ATOM 794 C CA . VAL A 1 94 ? -5.300 17.947 -8.236 1.00 77.00 94 VAL A CA 1
ATOM 795 C C . VAL A 1 94 ? -4.311 17.227 -9.167 1.00 77.00 94 VAL A C 1
ATOM 797 O O . VAL A 1 94 ? -4.612 16.978 -10.327 1.00 77.00 94 VAL A O 1
ATOM 800 N N . MET A 1 95 ? -3.133 16.862 -8.653 1.00 68.88 95 MET A N 1
ATOM 801 C CA . MET A 1 95 ? -2.049 16.255 -9.429 1.00 68.88 95 MET A CA 1
ATOM 802 C C . MET A 1 95 ? -2.022 14.718 -9.381 1.00 68.88 95 MET A C 1
ATOM 804 O O . MET A 1 95 ? -1.349 14.097 -10.205 1.00 68.88 95 MET A O 1
ATOM 808 N N . CYS A 1 96 ? -2.680 14.085 -8.403 1.00 71.06 96 CYS A N 1
ATOM 809 C CA . CYS A 1 96 ? -2.623 12.637 -8.203 1.00 71.06 96 CYS A CA 1
ATOM 810 C C . CYS A 1 96 ? -3.809 12.141 -7.372 1.00 71.06 96 CYS A C 1
ATOM 812 O O . CYS A 1 96 ? -4.058 12.661 -6.277 1.00 71.06 96 CYS A O 1
ATOM 814 N N . SER A 1 97 ? -4.453 11.073 -7.849 1.00 79.44 97 SER A N 1
ATOM 815 C CA . SER A 1 97 ? -5.375 10.270 -7.046 1.00 79.44 97 SER A CA 1
ATOM 816 C C . SER A 1 97 ? -4.619 9.569 -5.919 1.00 79.44 97 SER A C 1
ATOM 818 O O . SER A 1 97 ? -3.507 9.060 -6.112 1.00 79.44 97 SER A O 1
ATOM 820 N N . ALA A 1 98 ? -5.212 9.568 -4.735 1.00 85.12 98 ALA A N 1
ATOM 821 C CA . ALA A 1 98 ? -4.742 8.834 -3.584 1.00 85.12 98 ALA A CA 1
ATOM 822 C C . ALA A 1 98 ? -4.861 7.325 -3.830 1.00 85.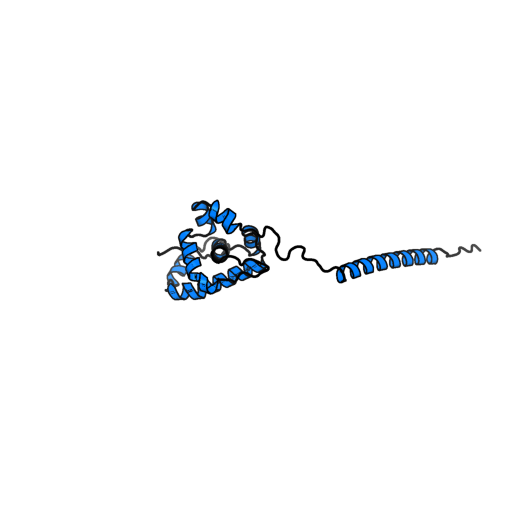12 98 ALA A C 1
ATOM 824 O O . ALA A 1 98 ? -5.687 6.851 -4.608 1.00 85.12 98 ALA A O 1
ATOM 825 N N . ILE A 1 99 ? -4.007 6.560 -3.150 1.00 87.06 99 ILE A N 1
ATOM 826 C CA . ILE A 1 99 ? -4.128 5.102 -3.132 1.00 87.06 99 ILE A CA 1
ATOM 827 C C . ILE A 1 99 ? -5.361 4.768 -2.279 1.00 87.06 99 ILE A C 1
ATOM 829 O O . ILE A 1 99 ? -5.398 5.212 -1.124 1.00 87.06 99 ILE A O 1
ATOM 833 N N . PRO A 1 100 ? -6.342 4.020 -2.814 1.00 90.00 100 PRO A N 1
ATOM 834 C CA . PRO A 1 100 ? -7.559 3.674 -2.087 1.00 90.00 100 PRO A CA 1
ATOM 835 C C . PRO A 1 100 ? -7.227 2.814 -0.860 1.00 90.00 100 PRO A C 1
ATOM 837 O O . PRO A 1 100 ? -6.223 2.096 -0.848 1.00 90.00 100 PRO A O 1
ATOM 840 N N . VAL A 1 101 ? -8.033 2.920 0.199 1.00 92.25 101 VAL A N 1
ATOM 841 C CA . VAL A 1 101 ? -7.729 2.332 1.518 1.00 92.25 101 VAL A CA 1
ATOM 842 C C . VAL A 1 101 ? -7.529 0.821 1.425 1.00 92.25 101 VAL A C 1
ATOM 844 O O . VAL A 1 101 ? -6.598 0.282 2.019 1.00 92.25 101 VAL A O 1
ATOM 847 N N . GLU A 1 102 ? -8.339 0.155 0.617 1.00 92.62 102 GLU A N 1
ATOM 848 C CA . GLU A 1 102 ? -8.334 -1.284 0.390 1.00 92.62 102 GLU A CA 1
ATOM 849 C C . GLU A 1 102 ? -7.003 -1.736 -0.221 1.00 92.62 102 GLU A C 1
ATOM 851 O O . GLU A 1 102 ? -6.404 -2.710 0.232 1.00 92.62 102 GLU A O 1
ATOM 856 N N . GLU A 1 103 ? -6.473 -0.978 -1.188 1.00 93.00 103 GLU A N 1
ATOM 857 C CA . GLU A 1 103 ? -5.156 -1.246 -1.776 1.00 93.00 103 GLU A CA 1
ATOM 858 C C . GLU A 1 103 ? -4.034 -1.008 -0.756 1.00 93.00 103 GLU A C 1
ATOM 860 O O . GLU A 1 103 ? -3.067 -1.769 -0.703 1.00 93.00 103 GLU A O 1
ATOM 865 N N . ARG A 1 104 ? -4.158 0.015 0.101 1.00 94.06 104 ARG A N 1
ATOM 866 C CA . ARG A 1 104 ? -3.177 0.276 1.167 1.00 94.06 104 ARG A CA 1
ATOM 867 C C . ARG A 1 104 ? -3.124 -0.878 2.163 1.00 94.06 104 ARG A C 1
ATOM 869 O O . ARG A 1 104 ? -2.036 -1.355 2.486 1.00 94.06 104 ARG A O 1
ATOM 876 N N . VAL A 1 105 ? -4.286 -1.345 2.612 1.00 93.75 105 VAL A N 1
ATOM 877 C CA . VAL A 1 105 ? -4.401 -2.486 3.526 1.00 93.75 105 VAL A CA 1
ATOM 878 C C . VAL A 1 105 ? -3.891 -3.757 2.862 1.00 93.75 105 VAL A C 1
ATOM 880 O O . VAL A 1 105 ? -3.101 -4.471 3.476 1.00 93.75 105 VAL A O 1
ATOM 883 N N . ALA A 1 106 ? -4.219 -3.991 1.590 1.00 93.75 106 ALA A N 1
ATOM 884 C CA . ALA A 1 106 ? -3.676 -5.109 0.831 1.00 93.75 106 ALA A CA 1
ATOM 885 C C . ALA A 1 106 ? -2.142 -5.092 0.787 1.00 93.75 106 ALA A C 1
ATOM 887 O O . ALA A 1 106 ? -1.519 -6.118 1.046 1.00 93.75 106 ALA A O 1
ATOM 888 N N . ILE A 1 107 ? -1.510 -3.939 0.547 1.00 93.69 107 ILE A N 1
ATOM 889 C CA . ILE A 1 107 ? -0.043 -3.807 0.585 1.00 93.69 107 ILE A CA 1
ATOM 890 C C . ILE A 1 107 ? 0.516 -4.204 1.960 1.00 93.69 107 ILE A C 1
ATOM 892 O O . ILE A 1 107 ? 1.478 -4.972 2.036 1.00 93.69 107 ILE A O 1
ATOM 896 N N . GLY A 1 108 ? -0.077 -3.695 3.044 1.00 92.81 108 GLY A N 1
ATOM 897 C CA . GLY A 1 108 ? 0.363 -3.997 4.408 1.00 92.81 108 GLY A CA 1
ATOM 898 C C . GLY A 1 108 ? 0.202 -5.477 4.761 1.00 92.81 108 GLY A C 1
ATOM 899 O O . GLY A 1 108 ? 1.148 -6.114 5.221 1.00 92.81 108 GLY A O 1
ATOM 900 N N . VAL A 1 109 ? -0.961 -6.060 4.469 1.00 91.94 109 VAL A N 1
ATOM 901 C CA . VAL A 1 109 ? -1.229 -7.486 4.696 1.00 91.94 109 VAL A CA 1
ATOM 902 C C . VAL A 1 109 ? -0.306 -8.357 3.848 1.00 91.94 109 VAL A C 1
ATOM 904 O O . VAL A 1 109 ? 0.281 -9.304 4.366 1.00 91.94 109 VAL A O 1
ATOM 907 N N . TYR A 1 110 ? -0.102 -8.021 2.573 1.00 92.94 110 TYR A N 1
ATOM 908 C CA . TYR A 1 110 ? 0.811 -8.747 1.691 1.00 92.94 110 TYR A CA 1
ATOM 909 C C . TYR A 1 110 ? 2.251 -8.720 2.217 1.00 92.94 110 TYR A C 1
ATOM 911 O O . TYR A 1 110 ? 2.941 -9.741 2.183 1.00 92.94 110 TYR A O 1
ATOM 919 N N . PHE A 1 111 ? 2.706 -7.576 2.744 1.00 91.56 111 PHE A N 1
ATOM 920 C CA . PHE A 1 111 ? 4.009 -7.454 3.401 1.00 91.56 111 PHE A CA 1
ATOM 921 C C . PHE A 1 111 ? 4.119 -8.401 4.605 1.00 91.56 111 PHE A C 1
ATOM 923 O O . PHE A 1 111 ? 5.081 -9.170 4.700 1.00 91.56 111 PHE A O 1
ATOM 930 N N . LEU A 1 112 ? 3.115 -8.393 5.488 1.00 88.75 112 LEU A N 1
ATOM 931 C CA . LEU A 1 112 ? 3.072 -9.240 6.685 1.00 88.75 112 LEU A CA 1
ATOM 932 C C . LEU A 1 112 ? 3.000 -10.738 6.340 1.00 88.75 112 LEU A C 1
ATOM 934 O O . LEU A 1 112 ? 3.662 -11.558 6.983 1.00 88.75 112 LEU A O 1
ATOM 938 N N . ALA A 1 113 ? 2.241 -11.094 5.305 1.00 88.44 113 ALA A N 1
ATOM 939 C CA . ALA A 1 113 ? 2.062 -12.461 4.832 1.00 88.44 113 ALA A CA 1
ATOM 940 C C . ALA A 1 113 ? 3.307 -13.019 4.124 1.00 88.44 113 ALA A C 1
ATOM 942 O O . ALA A 1 113 ? 3.712 -14.155 4.383 1.00 88.44 113 ALA A O 1
ATOM 943 N N . SER A 1 114 ? 3.920 -12.225 3.241 1.00 81.38 114 SER A N 1
ATOM 944 C CA . SER A 1 114 ? 5.015 -12.665 2.366 1.00 81.38 114 SER A CA 1
ATOM 945 C C . SER A 1 114 ? 6.403 -12.501 2.987 1.00 81.38 114 SER A C 1
ATOM 947 O O . SER A 1 114 ? 7.365 -13.073 2.475 1.00 81.38 114 SER A O 1
ATOM 949 N N . ARG A 1 115 ? 6.546 -11.696 4.055 1.00 80.12 115 ARG A N 1
ATOM 950 C CA . ARG A 1 115 ? 7.832 -11.350 4.706 1.00 80.12 115 ARG A CA 1
ATOM 951 C C . ARG A 1 115 ? 8.931 -10.953 3.711 1.00 80.12 115 ARG A C 1
ATOM 953 O O . ARG A 1 115 ? 10.093 -11.334 3.847 1.00 80.12 115 ARG A O 1
ATOM 960 N N . SER A 1 116 ? 8.535 -10.237 2.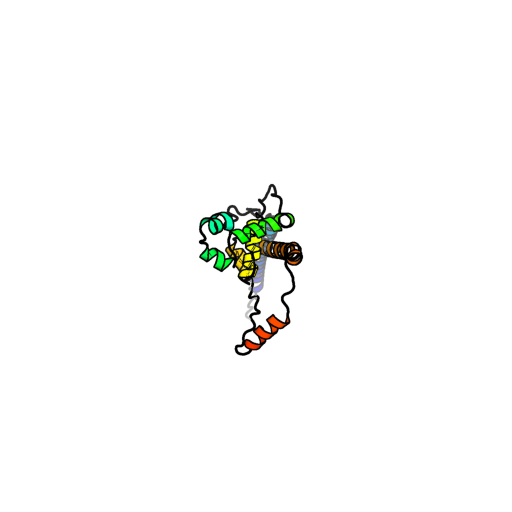666 1.00 81.75 116 SER A N 1
ATOM 961 C CA . SER A 1 116 ? 9.400 -9.864 1.547 1.00 81.75 116 SER A CA 1
ATOM 962 C C . SER A 1 116 ? 9.979 -8.462 1.729 1.00 81.75 116 SER A C 1
ATOM 964 O O . SER A 1 116 ? 9.492 -7.666 2.529 1.00 81.75 116 SER A O 1
ATOM 966 N N . CYS A 1 117 ? 11.025 -8.130 0.972 1.00 88.31 117 CYS A N 1
ATOM 967 C CA . CYS A 1 117 ? 11.590 -6.784 0.995 1.00 88.31 117 CYS A CA 1
ATOM 968 C C . CYS A 1 117 ? 10.670 -5.775 0.282 1.00 88.31 117 CYS A C 1
ATOM 970 O O . CYS A 1 117 ? 9.961 -6.118 -0.668 1.00 88.31 117 CYS A O 1
ATOM 972 N N . TYR A 1 118 ? 10.739 -4.499 0.679 1.00 89.19 118 TYR A N 1
ATOM 973 C CA . TYR A 1 118 ? 9.921 -3.428 0.089 1.00 89.19 118 TYR A CA 1
ATOM 974 C C . TYR A 1 118 ? 10.062 -3.321 -1.433 1.00 89.19 118 TYR A C 1
ATOM 976 O O . TYR A 1 118 ? 9.091 -3.022 -2.117 1.00 89.19 118 TYR A O 1
ATOM 984 N N . ARG A 1 119 ? 11.255 -3.606 -1.976 1.00 88.50 119 ARG A N 1
ATOM 985 C CA . ARG A 1 119 ? 11.519 -3.589 -3.424 1.00 88.50 119 ARG A CA 1
ATOM 986 C C . ARG A 1 119 ? 10.690 -4.634 -4.173 1.00 88.50 119 ARG A C 1
ATOM 988 O O . ARG A 1 119 ? 10.172 -4.343 -5.242 1.00 88.50 119 ARG A O 1
ATOM 995 N N . MET A 1 120 ? 10.561 -5.840 -3.623 1.00 89.25 120 MET A N 1
ATOM 996 C CA . MET A 1 120 ? 9.772 -6.899 -4.255 1.00 89.25 120 MET A CA 1
ATOM 997 C C . MET A 1 120 ? 8.292 -6.516 -4.296 1.00 89.25 120 MET A C 1
ATOM 999 O O . MET A 1 120 ? 7.647 -6.640 -5.329 1.00 89.25 120 MET A O 1
ATOM 1003 N N . ILE A 1 121 ? 7.778 -5.975 -3.195 1.00 89.75 121 ILE A N 1
ATOM 1004 C CA . ILE A 1 121 ? 6.375 -5.559 -3.084 1.00 89.75 121 ILE A CA 1
ATOM 1005 C C . ILE A 1 121 ? 6.095 -4.352 -3.984 1.00 89.75 121 ILE A C 1
ATOM 1007 O O . ILE A 1 121 ? 5.066 -4.308 -4.646 1.00 89.75 121 ILE A O 1
ATOM 1011 N N . ALA A 1 122 ? 7.039 -3.416 -4.081 1.00 89.69 122 ALA A N 1
ATOM 1012 C CA . ALA A 1 122 ? 6.987 -2.303 -5.026 1.00 89.69 122 ALA A CA 1
ATOM 1013 C C . ALA A 1 122 ? 6.826 -2.778 -6.474 1.00 89.69 122 ALA A C 1
ATOM 1015 O O . ALA A 1 122 ? 5.987 -2.244 -7.197 1.00 89.69 122 ALA A O 1
ATOM 1016 N N . ASN A 1 123 ? 7.556 -3.826 -6.863 1.00 88.25 123 ASN A N 1
ATOM 1017 C CA . ASN A 1 123 ? 7.431 -4.421 -8.191 1.00 88.25 123 ASN A CA 1
ATOM 1018 C C . ASN A 1 123 ? 6.072 -5.109 -8.391 1.00 88.25 123 ASN A C 1
ATOM 1020 O O . ASN A 1 123 ? 5.463 -4.938 -9.440 1.00 88.25 123 ASN A O 1
ATOM 1024 N N . VAL A 1 124 ? 5.580 -5.853 -7.393 1.00 88.12 124 VAL A N 1
ATOM 1025 C CA . VAL A 1 124 ? 4.278 -6.545 -7.465 1.00 88.12 124 VAL A CA 1
ATOM 1026 C C . VAL A 1 124 ? 3.131 -5.545 -7.614 1.00 88.12 124 VAL A C 1
ATOM 1028 O O . VAL A 1 124 ? 2.343 -5.641 -8.547 1.00 88.12 124 VAL A O 1
ATOM 1031 N N . PHE A 1 125 ? 3.075 -4.538 -6.742 1.00 87.50 125 PHE A N 1
ATOM 1032 C CA . PHE A 1 125 ? 2.004 -3.538 -6.741 1.00 87.50 125 PHE A CA 1
ATOM 1033 C C . PHE A 1 125 ? 2.218 -2.410 -7.760 1.00 87.50 125 PHE A C 1
ATOM 1035 O O . PHE A 1 125 ? 1.366 -1.528 -7.887 1.00 87.50 125 PHE A O 1
ATOM 1042 N N . GLN A 1 126 ? 3.349 -2.415 -8.477 1.00 88.25 126 GLN A N 1
ATOM 1043 C CA . GLN A 1 126 ? 3.737 -1.379 -9.440 1.00 88.25 126 GLN A CA 1
ATOM 1044 C C . GLN A 1 126 ? 3.682 0.035 -8.827 1.00 88.25 126 GLN A C 1
ATOM 1046 O O . GLN A 1 126 ? 3.195 1.003 -9.421 1.00 88.25 126 GLN A O 1
ATOM 1051 N N . LYS A 1 127 ? 4.170 0.149 -7.587 1.00 87.75 127 LYS A N 1
ATOM 1052 C CA . LYS A 1 127 ? 4.263 1.396 -6.813 1.00 87.75 127 LYS A CA 1
ATOM 1053 C C . LYS A 1 127 ? 5.725 1.667 -6.459 1.00 87.75 127 LYS A C 1
ATOM 1055 O O . LYS A 1 127 ? 6.553 0.766 -6.444 1.00 87.75 127 LYS A O 1
ATOM 1060 N N . GLY A 1 128 ? 6.059 2.918 -6.147 1.00 87.75 128 GLY A N 1
ATOM 1061 C CA . GLY A 1 128 ? 7.418 3.269 -5.727 1.00 87.75 128 GLY A CA 1
ATOM 1062 C C . GLY A 1 128 ? 7.784 2.641 -4.378 1.00 87.75 128 GLY A C 1
ATOM 1063 O O . GLY A 1 128 ? 6.954 2.593 -3.473 1.00 87.75 128 GLY A O 1
ATOM 1064 N N . THR A 1 129 ? 9.040 2.216 -4.207 1.00 89.12 129 THR A N 1
ATOM 1065 C CA . THR A 1 129 ? 9.524 1.602 -2.955 1.00 89.12 129 THR A CA 1
ATOM 1066 C C . THR A 1 129 ? 9.310 2.495 -1.734 1.00 89.12 129 THR A C 1
ATOM 1068 O O . THR A 1 129 ? 8.917 2.001 -0.6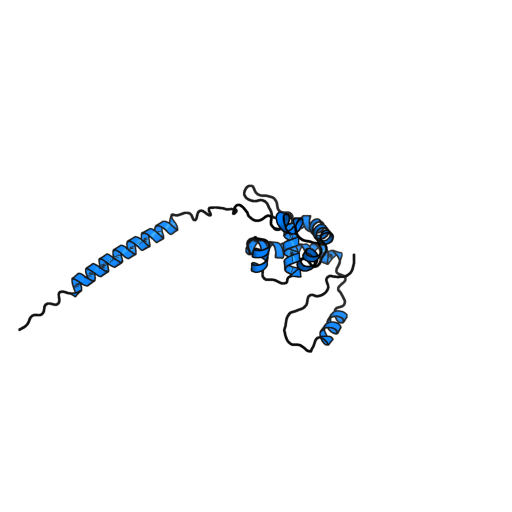82 1.00 89.12 129 THR A O 1
ATOM 1071 N N . SER A 1 130 ? 9.525 3.808 -1.871 1.00 88.12 130 SER A N 1
ATOM 1072 C CA . SER A 1 130 ? 9.259 4.777 -0.801 1.00 88.12 130 SER A CA 1
ATOM 1073 C C . SER A 1 130 ? 7.776 4.824 -0.434 1.00 88.12 130 SER A C 1
ATOM 1075 O O . SER A 1 130 ? 7.437 4.820 0.742 1.00 88.12 130 SER A O 1
ATOM 1077 N N . THR A 1 131 ? 6.890 4.789 -1.432 1.00 89.81 131 THR A N 1
ATOM 1078 C CA . THR A 1 131 ? 5.440 4.743 -1.226 1.00 89.81 131 THR A CA 1
ATOM 1079 C C . THR A 1 131 ? 5.020 3.472 -0.498 1.00 89.81 131 THR A C 1
ATOM 1081 O O . THR A 1 131 ? 4.271 3.560 0.467 1.00 89.81 131 THR A O 1
ATOM 1084 N N . ILE A 1 132 ? 5.528 2.307 -0.911 1.00 92.00 132 ILE A N 1
ATOM 1085 C CA . ILE A 1 132 ? 5.256 1.037 -0.225 1.00 92.00 132 ILE A CA 1
ATOM 1086 C C . ILE A 1 132 ? 5.738 1.090 1.222 1.00 92.00 132 ILE A C 1
ATOM 1088 O O . ILE A 1 132 ? 4.976 0.737 2.113 1.00 92.00 132 ILE A O 1
ATOM 1092 N N . ALA A 1 133 ? 6.965 1.554 1.472 1.00 90.44 133 ALA A N 1
ATOM 1093 C CA . ALA A 1 133 ? 7.502 1.643 2.827 1.00 90.44 133 ALA A CA 1
ATOM 1094 C C . ALA A 1 133 ? 6.622 2.523 3.731 1.00 90.44 133 ALA A C 1
ATOM 1096 O O . ALA A 1 133 ? 6.250 2.092 4.820 1.00 90.44 133 ALA A O 1
ATOM 1097 N N . SER A 1 134 ? 6.219 3.709 3.260 1.00 92.19 134 SER A N 1
ATOM 1098 C CA . SER A 1 134 ? 5.299 4.581 4.003 1.00 92.19 134 SER A CA 1
ATOM 1099 C C . SER A 1 134 ? 3.941 3.919 4.243 1.00 92.19 134 SER A C 1
ATOM 1101 O O . SER A 1 134 ? 3.447 3.933 5.364 1.00 92.19 134 SER A O 1
ATOM 1103 N N . VAL A 1 135 ? 3.352 3.294 3.218 1.00 92.75 135 VAL A N 1
ATOM 1104 C CA . VAL A 1 135 ? 2.055 2.611 3.341 1.00 92.75 135 VAL A CA 1
ATOM 1105 C C . VAL A 1 135 ? 2.122 1.465 4.348 1.00 92.75 135 VAL A C 1
ATOM 1107 O O . VAL A 1 135 ? 1.238 1.373 5.191 1.00 92.75 135 VAL A O 1
ATOM 1110 N N . VAL A 1 136 ? 3.161 0.629 4.299 1.00 91.69 136 VAL A N 1
ATOM 1111 C CA . VAL A 1 136 ? 3.334 -0.488 5.238 1.00 91.69 136 VAL A CA 1
ATOM 1112 C C . VAL A 1 136 ? 3.431 0.022 6.673 1.00 91.69 136 VAL A C 1
ATOM 1114 O O . VAL A 1 136 ? 2.736 -0.498 7.537 1.00 91.69 136 VAL A O 1
ATOM 1117 N N . ILE A 1 137 ? 4.239 1.056 6.928 1.00 90.50 137 ILE A N 1
ATOM 1118 C CA . ILE A 1 137 ? 4.370 1.640 8.272 1.00 90.50 137 ILE A CA 1
ATOM 1119 C C . ILE A 1 137 ? 3.021 2.186 8.755 1.00 90.50 137 ILE A C 1
ATOM 1121 O O . ILE A 1 137 ? 2.598 1.867 9.861 1.00 90.50 137 ILE A O 1
ATOM 1125 N N . GLU A 1 138 ? 2.321 2.959 7.921 1.00 91.00 138 GLU A N 1
ATOM 1126 C CA . GLU A 1 138 ? 1.017 3.536 8.272 1.00 91.00 138 GLU A CA 1
ATOM 1127 C C . GLU A 1 138 ? -0.033 2.458 8.573 1.00 91.00 138 GLU A C 1
ATOM 1129 O O . GLU A 1 138 ? -0.779 2.585 9.539 1.00 91.00 138 GLU A O 1
ATOM 1134 N N . VAL A 1 139 ? -0.065 1.373 7.793 1.00 91.06 139 VAL A N 1
ATOM 1135 C CA . VAL A 1 139 ? -0.982 0.247 8.022 1.00 91.06 139 VAL A CA 1
ATOM 1136 C C . VAL A 1 139 ? -0.621 -0.502 9.300 1.00 91.06 139 VAL A C 1
ATOM 1138 O O . VAL A 1 139 ? -1.513 -0.792 10.089 1.00 91.06 139 VAL A O 1
ATOM 1141 N N . CYS A 1 140 ? 0.661 -0.781 9.546 1.00 88.62 140 CYS A N 1
ATOM 1142 C CA . CYS A 1 140 ? 1.099 -1.439 10.778 1.00 88.62 140 CYS A CA 1
ATOM 1143 C C . CYS A 1 140 ? 0.719 -0.624 12.021 1.00 88.62 140 CYS A C 1
ATOM 1145 O O . CYS A 1 140 ? 0.179 -1.192 12.965 1.00 88.62 140 CYS A O 1
ATOM 1147 N N . LEU A 1 141 ? 0.926 0.697 11.997 1.00 87.12 141 LEU A N 1
ATOM 1148 C CA . LEU A 1 141 ? 0.514 1.588 13.086 1.00 87.12 141 LEU A CA 1
ATOM 1149 C C . LEU A 1 141 ? -1.011 1.623 13.239 1.00 87.12 141 LEU A C 1
ATOM 1151 O O . LEU A 1 141 ? -1.527 1.543 14.350 1.00 87.12 141 LEU A O 1
ATOM 1155 N N . ALA A 1 142 ? -1.759 1.696 12.137 1.00 88.88 142 ALA A N 1
ATOM 1156 C CA . ALA A 1 142 ? -3.218 1.685 12.191 1.00 88.88 142 ALA A CA 1
ATOM 1157 C C . ALA A 1 142 ? -3.753 0.362 12.775 1.00 88.88 142 ALA A C 1
ATOM 1159 O O . ALA A 1 142 ? -4.655 0.380 13.614 1.00 88.88 142 ALA A O 1
ATOM 1160 N N . ILE A 1 143 ? -3.156 -0.776 12.404 1.00 86.25 143 ILE A N 1
ATOM 1161 C CA . ILE A 1 143 ? -3.448 -2.101 12.975 1.00 86.25 143 ILE A CA 1
ATOM 1162 C C . ILE A 1 143 ? -3.124 -2.118 14.472 1.00 86.25 143 ILE A C 1
ATOM 1164 O O . ILE A 1 143 ? -3.946 -2.572 15.266 1.00 86.25 143 ILE A O 1
ATOM 1168 N N . GLU A 1 144 ? -1.968 -1.589 14.873 1.00 82.50 144 GLU A N 1
ATOM 1169 C CA . GLU A 1 144 ? -1.567 -1.479 16.279 1.00 82.50 144 GLU A CA 1
ATOM 1170 C C . GLU A 1 144 ? -2.613 -0.706 17.098 1.00 82.50 144 GLU A C 1
ATOM 1172 O O . GLU A 1 144 ? -3.076 -1.167 18.140 1.00 82.50 144 GLU A O 1
ATOM 1177 N N . HIS A 1 145 ? -3.059 0.439 16.582 1.00 78.38 145 HIS A N 1
ATOM 1178 C CA . HIS A 1 145 ? -4.028 1.299 17.255 1.00 78.38 145 HIS A CA 1
ATOM 1179 C C . HIS A 1 145 ? -5.446 0.714 17.329 1.00 78.38 145 HIS A C 1
ATOM 1181 O O . HIS A 1 145 ? -6.155 0.963 18.308 1.00 78.38 145 HIS A O 1
ATOM 1187 N N . THR A 1 146 ? -5.875 -0.045 16.319 1.00 75.00 146 THR A N 1
ATOM 1188 C CA . THR A 1 146 ? -7.255 -0.549 16.202 1.00 75.00 146 THR A CA 1
ATOM 1189 C C . THR A 1 146 ? -7.430 -1.974 16.718 1.00 75.00 146 THR A C 1
ATOM 1191 O O . THR A 1 146 ? -8.333 -2.231 17.516 1.00 75.00 146 THR A O 1
ATOM 1194 N N . LEU A 1 147 ? -6.580 -2.903 16.276 1.00 63.97 147 LEU A N 1
ATOM 1195 C CA . LEU A 1 147 ? -6.739 -4.338 16.506 1.00 63.97 147 LEU A CA 1
ATOM 1196 C C . LEU A 1 147 ? -6.109 -4.778 17.826 1.00 63.97 147 LEU A C 1
ATOM 1198 O O . LEU A 1 147 ? -6.723 -5.565 18.545 1.00 63.97 147 LEU A O 1
ATOM 1202 N N . LEU A 1 148 ? -4.956 -4.222 18.226 1.00 59.56 148 LEU A N 1
ATOM 1203 C CA . LEU A 1 148 ? -4.370 -4.601 19.521 1.00 59.56 148 LEU A CA 1
ATOM 1204 C C . LEU A 1 148 ? -5.218 -4.129 20.706 1.00 59.56 148 LEU A C 1
ATOM 1206 O O . LEU A 1 148 ? -5.215 -4.763 21.758 1.00 59.56 148 LEU A O 1
ATOM 1210 N N . ARG A 1 149 ? -5.990 -3.052 20.528 1.00 55.81 149 ARG A N 1
ATOM 1211 C CA . ARG A 1 149 ? -6.911 -2.547 21.553 1.00 55.81 149 ARG A CA 1
ATOM 1212 C C . ARG A 1 149 ? -8.220 -3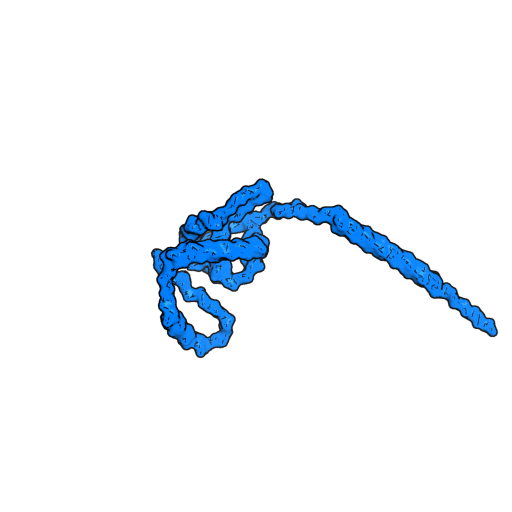.345 21.632 1.00 55.81 149 ARG A C 1
ATOM 1214 O O . ARG A 1 149 ? -8.852 -3.328 22.683 1.00 55.81 149 ARG A O 1
ATOM 1221 N N . LYS A 1 150 ? -8.625 -4.028 20.552 1.00 53.69 150 LYS A N 1
ATOM 1222 C CA . LYS A 1 150 ? -9.860 -4.832 20.496 1.00 53.69 150 LYS A CA 1
ATOM 1223 C C . LYS A 1 150 ? -9.655 -6.314 20.845 1.00 53.69 150 LYS A C 1
ATOM 1225 O O . LYS A 1 150 ? -10.522 -6.877 21.499 1.00 53.69 150 LYS A O 1
ATOM 1230 N N . GLU A 1 151 ? -8.535 -6.931 20.458 1.00 49.66 151 GLU A N 1
ATOM 1231 C CA . GLU A 1 151 ? -8.427 -8.406 20.389 1.00 49.66 151 GLU A CA 1
ATOM 1232 C C . GLU A 1 151 ? -7.298 -9.033 21.236 1.00 49.66 151 GLU A C 1
ATOM 1234 O O . GLU A 1 151 ? -7.257 -10.251 21.417 1.00 49.66 151 GLU A O 1
ATOM 1239 N N . VAL A 1 152 ? -6.362 -8.260 21.802 1.00 46.28 152 VAL A N 1
ATOM 1240 C CA . VAL A 1 152 ? -5.199 -8.857 22.493 1.00 46.28 152 VAL A CA 1
ATOM 1241 C C . VAL A 1 152 ? -5.528 -9.204 23.945 1.00 46.28 152 VAL A C 1
ATOM 1243 O O . VAL A 1 152 ? -5.126 -8.527 24.889 1.00 46.28 152 VAL A O 1
ATOM 1246 N N . ARG A 1 153 ? -6.184 -10.353 24.143 1.00 39.50 153 ARG A N 1
ATOM 1247 C CA . ARG A 1 153 ? -5.802 -11.235 25.254 1.00 39.50 153 ARG A CA 1
ATOM 1248 C C . ARG A 1 153 ? -4.538 -11.963 24.818 1.00 39.50 153 ARG A C 1
ATOM 1250 O O . ARG A 1 153 ? -4.587 -12.869 23.994 1.00 39.50 153 ARG A O 1
ATOM 1257 N N . VAL A 1 154 ? -3.405 -11.502 25.339 1.00 45.84 154 VAL A N 1
ATOM 1258 C CA . VAL A 1 154 ? -2.069 -12.063 25.108 1.00 45.84 154 VAL A CA 1
ATOM 1259 C C . VAL A 1 154 ? -2.127 -13.589 25.194 1.00 45.84 154 VAL A C 1
ATOM 1261 O O . VAL A 1 154 ? -2.485 -14.151 26.229 1.00 45.84 154 VAL A O 1
ATOM 1264 N N . VAL A 1 155 ? -1.791 -14.259 24.092 1.00 46.06 155 VAL A N 1
ATOM 1265 C CA . VAL A 1 155 ? -1.599 -15.709 24.077 1.00 46.06 155 VAL A CA 1
ATOM 1266 C C . VAL A 1 155 ? -0.471 -16.017 25.058 1.00 46.06 155 VAL A C 1
ATOM 1268 O O . VAL A 1 155 ? 0.646 -15.539 24.880 1.00 46.06 155 VAL A O 1
ATOM 1271 N N . ASP A 1 156 ? -0.792 -16.779 26.102 1.00 46.31 156 ASP A N 1
ATOM 1272 C CA . ASP A 1 156 ? 0.116 -17.201 27.171 1.00 46.31 156 ASP A CA 1
ATOM 1273 C C . ASP A 1 156 ? 1.474 -17.652 26.604 1.00 46.31 156 ASP A C 1
ATOM 1275 O O . ASP A 1 156 ? 1.575 -18.657 25.887 1.00 46.31 156 ASP A O 1
ATOM 1279 N N . PHE A 1 157 ? 2.519 -16.876 26.907 1.00 46.25 157 PHE A N 1
ATOM 1280 C CA . PHE A 1 157 ? 3.874 -17.058 26.383 1.00 46.25 157 PHE A CA 1
ATOM 1281 C C . PHE A 1 157 ? 4.421 -18.469 26.645 1.00 46.25 157 PHE A C 1
ATOM 1283 O O . PHE A 1 157 ? 5.190 -18.994 25.836 1.00 46.25 157 PHE A O 1
ATOM 1290 N N . ASN A 1 158 ? 3.964 -19.134 27.713 1.00 44.06 158 ASN A N 1
ATOM 1291 C CA . ASN A 1 158 ? 4.396 -20.487 28.062 1.00 44.06 158 ASN A CA 1
ATOM 1292 C C . ASN A 1 158 ? 4.025 -21.531 26.998 1.00 44.06 158 ASN A C 1
ATOM 1294 O O . ASN A 1 158 ? 4.786 -22.472 26.761 1.00 44.06 158 ASN A O 1
ATOM 1298 N N . LYS A 1 159 ? 2.900 -21.349 26.291 1.00 48.16 159 LYS A N 1
ATOM 1299 C CA . LYS A 1 159 ? 2.465 -22.275 25.230 1.00 48.16 159 LYS A CA 1
ATOM 1300 C C . LYS A 1 159 ? 3.285 -22.125 23.947 1.00 48.16 159 LYS A C 1
ATOM 1302 O O . LYS A 1 159 ? 3.460 -23.096 23.213 1.00 48.16 159 LYS A O 1
ATOM 1307 N N . VAL A 1 160 ? 3.813 -20.929 23.681 1.00 51.44 160 VAL A N 1
ATOM 1308 C CA . VAL A 1 160 ? 4.668 -20.658 22.513 1.00 51.44 160 VAL A CA 1
ATOM 1309 C C . VAL A 1 160 ? 6.074 -21.220 22.730 1.00 51.44 160 VAL A C 1
ATOM 1311 O O . VAL A 1 160 ? 6.641 -21.827 21.821 1.00 51.44 160 VAL A O 1
ATOM 1314 N N . ILE A 1 161 ? 6.608 -21.098 23.950 1.00 50.56 161 ILE A N 1
ATOM 1315 C CA . ILE A 1 161 ? 7.944 -21.602 24.289 1.00 50.56 161 ILE A CA 1
ATOM 1316 C C . ILE A 1 161 ? 7.987 -23.134 24.191 1.00 50.56 161 ILE A C 1
ATOM 1318 O O . ILE A 1 161 ? 8.884 -23.659 23.535 1.00 50.56 161 ILE A O 1
ATOM 1322 N N . GLN A 1 162 ? 6.984 -23.856 24.706 1.00 41.91 162 GLN A N 1
ATOM 1323 C CA . GLN A 1 162 ? 6.934 -25.326 24.614 1.00 41.91 162 GLN A CA 1
ATOM 1324 C C . GLN A 1 162 ? 6.886 -25.851 23.167 1.00 41.91 162 GLN A C 1
ATOM 1326 O O . GLN A 1 162 ? 7.500 -26.873 22.863 1.00 41.91 162 GLN A O 1
ATOM 1331 N N . ALA A 1 163 ? 6.219 -25.137 22.254 1.00 46.47 163 ALA A N 1
ATOM 1332 C CA . ALA A 1 163 ? 6.216 -25.485 20.832 1.00 46.47 163 ALA A CA 1
ATOM 1333 C C . ALA A 1 163 ? 7.580 -25.223 20.161 1.00 46.47 163 ALA A C 1
ATOM 1335 O O . ALA A 1 163 ? 7.969 -25.939 19.238 1.00 46.47 163 ALA A O 1
ATOM 1336 N N . SER A 1 164 ? 8.332 -24.225 20.636 1.00 39.97 164 SER A N 1
ATOM 1337 C CA . SER A 1 164 ? 9.663 -23.898 20.111 1.00 39.97 164 SER A CA 1
ATOM 1338 C C . SER A 1 164 ? 10.749 -24.878 20.573 1.00 39.97 164 SER A C 1
ATOM 1340 O O . SER A 1 164 ? 11.616 -25.238 19.776 1.00 39.97 164 SER A O 1
ATOM 1342 N N . THR A 1 165 ? 10.654 -25.410 21.798 1.00 40.12 165 THR A N 1
ATOM 1343 C CA . THR A 1 165 ? 11.621 -26.382 22.340 1.00 40.12 165 THR A CA 1
ATOM 1344 C C . THR A 1 165 ? 11.596 -27.721 21.588 1.00 40.12 165 THR A C 1
ATOM 1346 O O . THR A 1 165 ? 12.622 -28.384 21.484 1.00 40.12 165 THR A O 1
ATOM 1349 N N . MET A 1 166 ? 10.466 -28.090 20.970 1.00 34.97 166 MET A N 1
ATOM 1350 C CA . MET A 1 166 ? 10.350 -29.268 20.086 1.00 34.97 166 MET A CA 1
ATOM 1351 C C . MET A 1 166 ? 11.031 -29.086 18.716 1.00 34.97 166 MET A C 1
ATOM 1353 O O . MET A 1 166 ? 11.226 -30.059 17.994 1.00 34.97 166 MET A O 1
ATOM 1357 N N . THR A 1 167 ? 11.416 -27.861 18.341 1.00 45.00 167 THR A N 1
ATOM 1358 C CA . THR A 1 167 ? 11.982 -27.547 17.012 1.00 45.00 167 THR A CA 1
ATOM 1359 C C . THR A 1 167 ? 13.505 -27.360 17.057 1.00 45.00 167 THR A C 1
ATOM 1361 O O . THR A 1 167 ? 14.095 -26.737 16.178 1.00 45.00 167 THR A O 1
ATOM 1364 N N . HIS A 1 168 ? 14.171 -27.896 18.082 1.00 39.00 168 HIS A N 1
ATOM 1365 C CA . HIS A 1 168 ? 15.622 -27.796 18.255 1.00 39.00 168 HIS A CA 1
ATOM 1366 C C . HIS A 1 168 ? 16.387 -28.969 17.619 1.00 39.00 168 HIS A C 1
ATOM 1368 O O . HIS A 1 168 ? 17.298 -29.522 18.217 1.00 39.00 168 HIS A O 1
ATOM 1374 N N . MET A 1 169 ? 16.048 -29.331 16.379 1.00 37.50 169 MET A N 1
ATOM 1375 C CA . MET A 1 169 ? 16.941 -30.069 15.475 1.00 37.50 169 MET A CA 1
ATOM 1376 C C . MET A 1 169 ? 16.615 -29.693 14.029 1.00 37.50 169 MET A C 1
ATOM 1378 O O . MET A 1 169 ? 15.906 -30.418 13.347 1.00 37.50 169 MET A O 1
ATOM 1382 N N . CYS A 1 170 ? 17.067 -28.516 13.596 1.00 32.25 170 CYS A N 1
ATOM 1383 C CA . CYS A 1 170 ? 17.506 -28.203 12.229 1.00 32.25 170 CYS A CA 1
ATOM 1384 C C . CYS A 1 170 ? 17.849 -26.709 12.162 1.00 32.25 170 CYS A C 1
ATOM 1386 O O . CYS A 1 170 ? 16.993 -25.837 12.300 1.00 32.25 170 CYS A O 1
ATOM 1388 N N . SER A 1 171 ? 19.135 -26.432 11.975 1.00 37.59 171 SER A N 1
ATOM 1389 C CA . SER A 1 171 ? 19.742 -25.111 11.852 1.00 37.59 171 SER A CA 1
ATOM 1390 C C . SER A 1 171 ? 19.127 -24.259 10.738 1.00 37.59 171 SER A C 1
ATOM 1392 O O . SER A 1 171 ? 18.944 -24.724 9.616 1.00 37.59 171 SER A O 1
ATOM 1394 N N . GLY A 1 172 ? 18.907 -22.973 11.023 1.00 34.03 172 GLY A N 1
ATOM 1395 C CA . GLY A 1 172 ? 18.605 -21.959 10.010 1.00 34.03 172 GLY A CA 1
ATOM 1396 C C . GLY A 1 172 ? 17.619 -20.916 10.516 1.00 34.03 172 GLY A C 1
ATOM 1397 O O . GLY A 1 172 ? 16.414 -21.057 10.336 1.00 34.03 172 GLY A O 1
ATOM 1398 N N . HIS A 1 173 ? 18.133 -19.862 11.150 1.00 39.34 173 HIS A N 1
ATOM 1399 C CA . HIS A 1 173 ? 17.359 -18.741 11.682 1.00 39.34 173 HIS A CA 1
ATOM 1400 C C . HIS A 1 173 ? 16.454 -18.106 10.609 1.00 39.34 173 HIS A C 1
ATOM 1402 O O . HIS A 1 173 ? 16.883 -17.287 9.799 1.00 39.34 173 HIS A O 1
ATOM 1408 N N . ARG A 1 174 ? 15.172 -18.477 10.629 1.00 37.31 174 ARG A N 1
ATOM 1409 C CA . ARG A 1 174 ? 14.079 -17.838 9.890 1.00 37.31 174 ARG A CA 1
ATOM 1410 C C . ARG A 1 174 ? 12.914 -17.708 10.866 1.00 37.31 174 ARG A C 1
ATOM 1412 O O . ARG A 1 174 ? 12.074 -18.596 10.964 1.00 37.31 174 ARG A O 1
ATOM 1419 N N . PHE A 1 175 ? 12.933 -16.639 11.663 1.00 35.59 175 PHE A N 1
ATOM 1420 C CA . PHE A 1 175 ? 11.991 -16.449 12.766 1.00 35.59 175 PHE A CA 1
ATOM 1421 C C . PHE A 1 175 ? 10.531 -16.501 12.296 1.00 35.59 175 PHE A C 1
ATOM 1423 O O . PHE A 1 175 ? 10.135 -15.945 11.266 1.00 35.59 175 PHE A O 1
ATOM 1430 N N . TYR A 1 176 ? 9.754 -17.256 13.065 1.00 35.16 176 TYR A N 1
ATOM 1431 C CA . TYR A 1 176 ? 8.408 -17.718 12.785 1.00 35.16 176 TYR A CA 1
ATOM 1432 C C . TYR A 1 176 ? 7.373 -16.740 13.355 1.00 35.16 176 TYR A C 1
ATOM 1434 O O . TYR A 1 176 ? 7.287 -16.566 14.560 1.00 35.16 176 TYR A O 1
ATOM 1442 N N . ILE A 1 177 ? 6.516 -16.180 12.501 1.00 31.89 177 ILE A N 1
ATOM 1443 C CA . ILE A 1 177 ? 5.166 -15.729 12.872 1.00 31.89 177 ILE A CA 1
ATOM 1444 C C . ILE A 1 177 ? 4.193 -16.705 12.203 1.00 31.89 177 ILE A C 1
ATOM 1446 O O . ILE A 1 177 ? 3.699 -16.464 11.101 1.00 31.89 177 ILE A O 1
ATOM 1450 N N . LYS A 1 178 ? 4.015 -17.887 12.795 1.00 35.19 178 LYS A N 1
ATOM 1451 C CA . LYS A 1 178 ? 2.887 -18.764 12.463 1.00 35.19 178 LYS A CA 1
ATOM 1452 C C . LYS A 1 178 ? 1.857 -18.589 13.568 1.00 35.19 178 LYS A C 1
ATOM 1454 O O . LYS A 1 178 ? 2.154 -18.980 14.689 1.00 35.19 178 LYS A O 1
ATOM 1459 N N . LYS A 1 179 ? 0.696 -18.020 13.211 1.00 36.19 179 LYS A N 1
ATOM 1460 C CA . LYS A 1 179 ? -0.669 -18.332 13.692 1.00 36.19 179 LYS A CA 1
ATOM 1461 C C . LYS A 1 179 ? -1.565 -17.084 13.622 1.00 36.19 179 LYS A C 1
ATOM 1463 O O . LYS A 1 179 ? -1.928 -16.517 14.638 1.00 36.19 179 LYS A O 1
ATOM 1468 N N . TRP A 1 180 ? -1.931 -16.686 12.403 1.00 32.03 180 TRP A N 1
ATOM 1469 C CA . TRP A 1 180 ? -3.174 -15.944 12.158 1.00 32.03 180 TRP A CA 1
ATOM 1470 C C . TRP A 1 180 ? -4.242 -16.981 11.809 1.00 32.03 180 TRP A C 1
ATOM 1472 O O . TRP A 1 180 ? -4.454 -17.313 10.647 1.00 32.03 180 TRP A O 1
ATOM 1482 N N . ARG A 1 181 ? -4.788 -17.624 12.840 1.00 33.56 181 ARG A N 1
ATOM 1483 C CA . ARG A 1 181 ? -6.011 -18.430 12.774 1.00 33.56 181 ARG A CA 1
ATOM 1484 C C . ARG A 1 181 ? -6.559 -18.544 14.191 1.00 33.56 181 ARG A C 1
ATOM 1486 O O . ARG A 1 181 ? -5.754 -18.854 15.076 1.00 33.56 181 ARG A O 1
ATOM 1493 N N . LEU A 1 182 ? -7.889 -18.425 14.298 1.00 30.58 182 LEU A N 1
ATOM 1494 C CA . LEU A 1 182 ? -8.774 -18.498 15.479 1.00 30.58 182 LEU A CA 1
ATOM 1495 C C . LEU A 1 182 ? -9.070 -17.087 16.039 1.00 30.58 182 LEU A C 1
ATOM 1497 O O . LEU A 1 182 ? -8.121 -16.413 16.418 1.00 30.58 182 LEU A O 1
ATOM 1501 N N . ASP A 1 183 ? -10.287 -16.536 16.080 1.00 30.97 183 ASP A N 1
ATOM 1502 C CA . ASP A 1 183 ? -11.644 -17.049 15.839 1.00 30.97 183 ASP A CA 1
ATOM 1503 C C . ASP A 1 183 ? -12.570 -15.877 15.426 1.00 30.97 183 ASP A C 1
ATOM 1505 O O . ASP A 1 183 ? -12.725 -14.926 16.191 1.00 30.97 183 ASP A O 1
ATOM 1509 N N . LEU A 1 184 ? -13.184 -15.965 14.241 1.00 33.72 184 LEU A N 1
ATOM 1510 C CA . LEU A 1 184 ? -14.469 -15.352 13.871 1.00 33.72 184 LEU A CA 1
ATOM 1511 C C . LEU A 1 184 ? -15.254 -16.408 13.089 1.00 33.72 184 LEU A C 1
ATOM 1513 O O . LEU A 1 184 ? -14.612 -17.090 12.250 1.00 33.72 184 LEU A O 1
#